Protein AF-A0A227JID8-F1 (afdb_monomer_lite)

Foldseek 3Di:
DQDDFDPPPPDDLLRLLLVLVLVVLVVQLVPDPDPPAGAKDKDWDFWVFTWAQDPVVRFIFTFDLLPVPPLDPVSLLCSQVCLQPDDTDTDDDPPVVQGNQEHIGAIDRPSVVVSVCSPDSNHDHGNDHGTDCLNVLSRLLNRLLPADQLNADLEAEAEAEDQDAGDWDFDDPVCVPPPVSCVLQVWDKDWDQDPPPRDIDITITSPQNLQCSCVVNNNLVSSQVSSQVHHHSPDDPPDPDPPRGRGYAYAYEHSQDQDDCNSNRCSRRNPVRYHYDSGSVRVSVSVCVRVDVPPPDPDD

pLDDT: mean 88.57, std 12.06, range [31.72, 98.38]

Structure (mmCIF, N/CA/C/O backbone):
data_AF-A0A227JID8-F1
#
_entry.id   AF-A0A227JID8-F1
#
loop_
_atom_site.group_PDB
_atom_site.id
_atom_site.type_symbol
_atom_site.label_atom_id
_atom_site.label_alt_id
_atom_site.label_comp_id
_atom_site.label_asym_id
_atom_site.label_entity_id
_atom_site.label_seq_id
_atom_site.pdbx_PDB_ins_code
_atom_site.Cartn_x
_atom_site.Cartn_y
_atom_site.Cartn_z
_atom_site.occupancy
_atom_site.B_iso_or_equiv
_atom_site.auth_seq_id
_atom_site.auth_comp_id
_atom_site.auth_asym_id
_atom_site.auth_atom_id
_atom_site.pdbx_PDB_model_num
ATOM 1 N N . MET A 1 1 ? 7.313 11.063 -0.632 1.00 89.94 1 MET A N 1
ATOM 2 C CA . MET A 1 1 ? 6.561 12.205 -0.038 1.00 89.94 1 MET A CA 1
ATOM 3 C C . MET A 1 1 ? 7.437 13.242 0.684 1.00 89.94 1 MET A C 1
ATOM 5 O O . MET A 1 1 ? 7.020 13.809 1.695 1.00 89.94 1 MET A O 1
ATOM 9 N N . SER A 1 2 ? 8.656 13.522 0.213 1.00 89.69 2 SER A N 1
ATOM 10 C CA . SER A 1 2 ? 9.558 14.511 0.839 1.00 89.69 2 SER A CA 1
ATOM 11 C C . SER A 1 2 ? 9.367 15.936 0.315 1.00 89.69 2 SER A C 1
ATOM 13 O O . SER A 1 2 ? 9.882 16.874 0.922 1.00 89.69 2 SER A O 1
ATOM 15 N N . ASN A 1 3 ? 8.637 16.112 -0.789 1.00 89.75 3 ASN A N 1
ATOM 16 C CA . ASN A 1 3 ? 8.537 17.400 -1.462 1.00 89.75 3 ASN A CA 1
ATOM 17 C C . ASN A 1 3 ? 7.595 18.359 -0.712 1.00 89.75 3 ASN A C 1
ATOM 19 O O . ASN A 1 3 ? 6.585 17.915 -0.150 1.00 89.75 3 ASN A O 1
ATOM 23 N N . PRO A 1 4 ? 7.889 19.674 -0.706 1.00 90.06 4 PRO A N 1
ATOM 24 C CA . PRO A 1 4 ? 6.929 20.697 -0.305 1.00 90.06 4 PRO A CA 1
ATOM 25 C C . PRO A 1 4 ? 5.646 20.602 -1.134 1.00 90.06 4 PRO A C 1
ATOM 27 O O . PRO A 1 4 ? 5.702 20.371 -2.342 1.00 90.06 4 PRO A O 1
ATOM 30 N N . TRP A 1 5 ? 4.490 20.813 -0.505 1.00 89.94 5 TRP A N 1
ATOM 31 C CA . TRP A 1 5 ? 3.216 20.820 -1.219 1.00 89.94 5 TRP A CA 1
ATOM 32 C C . TRP A 1 5 ? 2.761 22.258 -1.478 1.00 89.94 5 TRP A C 1
ATOM 34 O O . TRP A 1 5 ? 2.380 22.978 -0.555 1.00 89.94 5 TRP A O 1
ATOM 44 N N . TYR A 1 6 ? 2.816 22.690 -2.743 1.00 71.75 6 TYR A N 1
ATOM 45 C CA . TYR A 1 6 ? 2.434 24.039 -3.169 1.00 71.75 6 TYR A CA 1
ATOM 46 C C . TYR A 1 6 ? 0.952 24.315 -2.845 1.00 71.75 6 TYR A C 1
ATOM 48 O O . TYR A 1 6 ? 0.057 23.839 -3.537 1.00 71.75 6 TYR A O 1
ATOM 56 N N . GLY A 1 7 ? 0.699 25.032 -1.746 1.00 71.62 7 GLY A N 1
ATOM 57 C CA . GLY A 1 7 ? -0.639 25.280 -1.184 1.00 71.62 7 GLY A CA 1
ATOM 58 C C . GLY A 1 7 ? -0.730 25.040 0.328 1.00 71.62 7 GLY A C 1
ATOM 59 O O . GLY A 1 7 ? -1.586 25.616 0.996 1.00 71.62 7 GLY A O 1
ATOM 60 N N . GLU A 1 8 ? 0.203 24.272 0.889 1.00 82.19 8 GLU A N 1
ATOM 61 C CA . GLU A 1 8 ? 0.295 23.965 2.316 1.00 82.19 8 GLU A CA 1
ATOM 62 C C . GLU A 1 8 ? 1.514 24.694 2.898 1.00 82.19 8 GLU A C 1
ATOM 64 O O . GLU A 1 8 ? 2.664 24.309 2.677 1.00 82.19 8 GLU A O 1
ATOM 69 N N . ARG A 1 9 ? 1.271 25.816 3.593 1.00 80.56 9 ARG A N 1
ATOM 70 C CA . ARG A 1 9 ? 2.319 26.750 4.054 1.00 80.56 9 ARG A CA 1
ATOM 71 C C . ARG A 1 9 ? 3.445 26.019 4.805 1.00 80.56 9 ARG A C 1
ATOM 73 O O . ARG A 1 9 ? 3.247 25.592 5.939 1.00 80.56 9 ARG A O 1
ATOM 80 N N . ASN A 1 10 ? 4.627 25.948 4.184 1.00 85.94 10 ASN A N 1
ATOM 81 C CA . ASN A 1 10 ? 5.867 25.369 4.723 1.00 85.94 10 ASN A CA 1
ATOM 82 C C . ASN A 1 10 ? 5.769 23.899 5.172 1.00 85.94 10 ASN A C 1
ATOM 84 O O . ASN A 1 10 ? 6.510 23.486 6.064 1.00 85.94 10 ASN A O 1
ATOM 88 N N . LYS A 1 11 ? 4.879 23.103 4.564 1.00 93.25 11 LYS A N 1
ATOM 89 C CA . LYS A 1 11 ? 4.756 21.670 4.863 1.00 93.25 11 LYS A CA 1
ATOM 90 C C . LYS A 1 11 ? 5.129 20.796 3.671 1.00 93.25 11 LYS A C 1
ATOM 92 O O . LYS A 1 11 ? 4.820 21.101 2.519 1.00 93.25 11 LYS A O 1
ATOM 97 N N . THR A 1 12 ? 5.776 19.673 3.964 1.00 94.06 12 THR A N 1
ATOM 98 C CA . THR A 1 12 ? 5.970 18.580 3.006 1.00 94.06 12 THR A CA 1
ATOM 99 C C . THR A 1 12 ? 4.688 17.769 2.843 1.00 94.06 12 THR A C 1
ATOM 101 O O . THR A 1 12 ? 3.837 17.750 3.736 1.00 94.06 12 THR A O 1
ATOM 104 N N . GLN A 1 13 ? 4.568 17.039 1.733 1.00 93.94 13 GLN A N 1
ATOM 105 C CA . GLN A 1 13 ? 3.476 16.087 1.507 1.00 93.94 13 GLN A CA 1
ATOM 106 C C . GLN A 1 13 ? 3.309 15.116 2.687 1.00 93.94 13 GLN A C 1
ATOM 108 O O . GLN A 1 13 ? 2.195 14.926 3.166 1.00 93.94 13 GLN A O 1
ATOM 113 N N . MET A 1 14 ? 4.410 14.558 3.212 1.00 94.62 14 MET A N 1
ATOM 114 C CA . MET A 1 14 ? 4.365 13.656 4.369 1.00 94.62 14 MET A CA 1
ATOM 115 C C . MET A 1 14 ? 3.789 14.342 5.614 1.00 94.62 14 MET A C 1
ATOM 117 O O . MET A 1 14 ? 2.973 13.746 6.307 1.00 94.62 14 MET A O 1
ATOM 121 N N . GLN A 1 15 ? 4.185 15.583 5.914 1.00 95.38 15 GLN A N 1
ATOM 122 C CA . GLN A 1 15 ? 3.639 16.312 7.068 1.00 95.38 15 GLN A CA 1
ATOM 123 C C . GLN A 1 15 ? 2.128 16.522 6.931 1.00 95.38 15 GLN A C 1
ATOM 125 O O . GLN A 1 15 ? 1.384 16.265 7.871 1.00 95.38 15 GLN A O 1
ATOM 130 N N . VAL A 1 16 ? 1.666 16.909 5.742 1.00 94.81 16 VAL A N 1
ATOM 131 C CA . VAL A 1 16 ? 0.236 17.090 5.451 1.00 94.81 16 VAL A CA 1
ATOM 132 C C . VAL A 1 16 ? -0.535 15.772 5.590 1.00 94.81 16 VAL A C 1
ATOM 134 O O . VAL A 1 16 ? -1.615 15.745 6.185 1.00 94.81 16 VAL A O 1
ATOM 137 N N . VAL A 1 17 ? 0.023 14.667 5.087 1.00 95.19 17 VAL A N 1
ATOM 138 C CA . VAL A 1 17 ? -0.564 13.326 5.219 1.00 95.19 17 VAL A CA 1
ATOM 139 C C . VAL A 1 17 ? -0.640 12.902 6.688 1.00 95.19 17 VAL A C 1
ATOM 141 O O . VAL A 1 17 ? -1.699 12.465 7.132 1.00 95.19 17 VAL A O 1
ATOM 144 N N . LYS A 1 18 ? 0.428 13.088 7.472 1.00 97.06 18 LYS A N 1
ATOM 145 C CA . LYS A 1 18 ? 0.436 12.784 8.913 1.00 97.06 18 LYS A CA 1
ATOM 146 C C . LYS A 1 18 ? -0.595 13.593 9.694 1.00 97.06 18 LYS A C 1
ATOM 148 O O . LYS A 1 18 ? -1.329 13.020 10.499 1.00 97.06 18 LYS A O 1
ATOM 153 N N . ASP A 1 19 ? -0.685 14.895 9.435 1.00 95.88 19 ASP A N 1
ATOM 154 C CA . ASP A 1 19 ? -1.679 15.770 10.064 1.00 95.88 19 ASP A CA 1
ATOM 155 C C . ASP A 1 19 ? -3.103 15.300 9.739 1.00 95.88 19 ASP A C 1
ATOM 157 O O . ASP A 1 19 ? -3.977 15.242 10.607 1.00 95.88 19 ASP A O 1
ATOM 161 N N . THR A 1 20 ? -3.320 14.905 8.484 1.00 95.06 20 THR A N 1
ATOM 162 C CA . THR A 1 20 ? -4.606 14.403 8.001 1.00 95.06 20 THR A CA 1
ATOM 163 C C . THR A 1 20 ? -4.982 13.077 8.653 1.00 95.06 20 THR A C 1
ATOM 165 O O . THR A 1 20 ? -6.077 12.958 9.198 1.00 95.06 20 THR A O 1
ATOM 168 N N . ILE A 1 21 ? -4.078 12.094 8.654 1.00 96.38 21 ILE A N 1
ATOM 169 C CA . ILE A 1 21 ? -4.306 10.797 9.302 1.00 96.38 21 ILE A CA 1
ATOM 170 C C . ILE A 1 21 ? -4.529 10.997 10.805 1.00 96.38 21 ILE A C 1
ATOM 172 O O . ILE A 1 21 ? -5.454 10.414 11.359 1.00 96.38 21 ILE A O 1
ATOM 176 N N . THR A 1 22 ? -3.757 11.871 11.460 1.00 97.38 22 THR A N 1
ATOM 177 C CA . THR A 1 22 ? -3.960 12.222 12.877 1.00 97.38 22 THR A CA 1
ATOM 178 C C . THR A 1 22 ? -5.385 12.711 13.124 1.00 97.38 22 THR A C 1
ATOM 180 O O . THR A 1 22 ? -6.026 12.290 14.086 1.00 97.38 22 THR A O 1
ATOM 183 N N . ARG A 1 23 ? -5.904 13.586 12.255 1.00 95.06 23 ARG A N 1
ATOM 184 C CA . ARG A 1 23 ? -7.282 14.072 12.351 1.00 95.06 23 ARG A CA 1
ATOM 185 C C . ARG A 1 23 ? -8.303 12.949 12.158 1.00 95.06 23 ARG A C 1
ATOM 187 O O . ARG A 1 23 ? -9.214 12.837 12.971 1.00 95.06 23 ARG A O 1
ATOM 194 N N . VAL A 1 24 ? -8.135 12.110 11.135 1.00 93.12 24 VAL A N 1
ATOM 195 C CA . VAL A 1 24 ? -9.028 10.967 10.872 1.00 93.12 24 VAL A CA 1
ATOM 196 C C . VAL A 1 24 ? -9.055 10.011 12.063 1.00 93.12 24 VAL A C 1
ATOM 198 O O . VAL A 1 24 ? -10.125 9.613 12.504 1.00 93.12 24 VAL A O 1
ATOM 201 N N . VAL A 1 25 ? -7.898 9.683 12.641 1.00 93.56 25 VAL A N 1
ATOM 202 C CA . VAL A 1 25 ? -7.806 8.778 13.796 1.00 93.56 25 VAL A CA 1
ATOM 203 C C 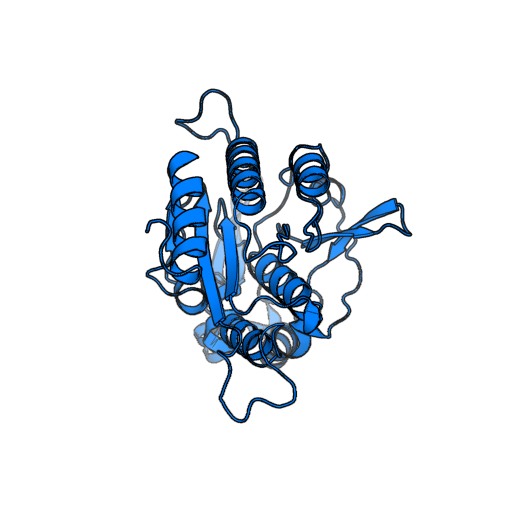. VAL A 1 25 ? -8.497 9.358 15.033 1.00 93.56 25 VAL A C 1
ATOM 205 O O . VAL A 1 25 ? -9.211 8.634 15.722 1.00 93.56 25 VAL A O 1
ATOM 208 N N . LYS A 1 26 ? -8.369 10.667 15.284 1.00 91.81 26 LYS A N 1
ATOM 209 C CA . LYS A 1 26 ? -9.123 11.350 16.353 1.00 91.81 26 LYS A CA 1
ATOM 210 C C . LYS A 1 26 ? -10.635 11.312 16.125 1.00 91.81 26 LYS A C 1
ATOM 212 O O . LYS A 1 26 ? -11.402 11.252 17.078 1.00 91.81 26 LYS A O 1
ATOM 217 N N . GLU A 1 27 ? -11.087 11.349 14.876 1.00 87.94 27 GLU A N 1
ATOM 218 C CA . GLU A 1 27 ? -12.510 11.213 14.549 1.00 87.94 27 GLU A CA 1
ATOM 219 C C . GLU A 1 27 ? -12.993 9.765 14.710 1.00 87.94 27 GLU A C 1
ATOM 221 O O . GLU A 1 27 ? -14.060 9.545 15.281 1.00 87.94 27 GLU A O 1
ATOM 226 N N . LEU A 1 28 ? -12.177 8.777 14.324 1.00 85.44 28 LEU A N 1
ATOM 227 C CA . LEU A 1 28 ? -12.444 7.354 14.568 1.00 85.44 28 LEU A CA 1
ATOM 228 C C . LEU A 1 28 ? -12.541 7.014 16.061 1.00 85.44 28 LEU A C 1
ATOM 230 O O . LEU A 1 28 ? -13.299 6.123 16.434 1.00 85.44 28 LEU A O 1
ATOM 234 N N . GLU A 1 29 ? -11.806 7.718 16.925 1.00 82.75 29 GLU A N 1
ATOM 235 C CA . GLU A 1 29 ? -11.923 7.568 18.380 1.00 82.75 29 GLU A CA 1
ATOM 236 C C . GLU A 1 29 ? -13.309 7.958 18.905 1.00 82.75 29 GLU A C 1
ATOM 238 O O . GLU A 1 29 ? -13.854 7.295 19.794 1.00 82.75 29 GLU A O 1
ATOM 243 N N . ASN A 1 30 ? -13.901 8.995 18.316 1.00 78.19 30 ASN A N 1
ATOM 244 C CA . ASN A 1 30 ? -15.242 9.455 18.661 1.00 78.19 30 ASN A CA 1
ATOM 245 C C . ASN A 1 30 ? -16.337 8.586 18.023 1.00 78.19 30 ASN A C 1
ATOM 247 O O . ASN A 1 30 ? -17.453 8.524 18.541 1.00 78.19 30 ASN A O 1
ATOM 251 N N . PHE A 1 31 ? -16.022 7.884 16.931 1.00 72.06 31 PHE A N 1
ATOM 252 C CA . PHE A 1 31 ? -16.938 6.984 16.238 1.00 72.06 31 PHE A CA 1
ATOM 253 C C . PHE A 1 31 ? -17.058 5.644 16.984 1.00 72.06 31 PHE A C 1
ATOM 255 O O . PHE A 1 31 ? -16.374 4.661 16.694 1.00 72.06 31 PHE A O 1
ATOM 262 N N . LYS A 1 32 ? -17.927 5.595 17.997 1.00 59.53 32 LYS A N 1
ATOM 263 C CA . LYS A 1 32 ? -18.195 4.369 18.758 1.00 59.53 32 LYS A CA 1
ATOM 264 C C . LYS A 1 32 ? -19.274 3.541 18.062 1.00 59.53 32 LYS A C 1
ATOM 266 O O . LYS A 1 32 ? -20.437 3.924 18.064 1.00 59.53 32 LYS A O 1
ATOM 271 N N . THR A 1 33 ? -18.928 2.349 17.568 1.00 57.34 33 THR A N 1
ATOM 272 C CA . THR A 1 33 ? -19.909 1.351 17.069 1.00 57.34 33 THR A CA 1
ATOM 273 C C . THR A 1 33 ? -20.604 0.587 18.216 1.00 57.34 33 THR A C 1
ATOM 275 O O . THR A 1 33 ? -20.871 -0.613 18.128 1.00 57.34 33 THR A O 1
ATOM 278 N N . GLY A 1 34 ? -20.853 1.280 19.333 1.00 54.66 34 GLY A N 1
ATOM 279 C CA . GLY A 1 34 ? -21.313 0.737 20.615 1.00 54.66 34 GLY A CA 1
ATOM 280 C C . GLY A 1 34 ? -20.318 0.964 21.771 1.00 54.66 34 GLY A C 1
ATOM 281 O O . GLY A 1 34 ? -19.167 1.327 21.518 1.00 54.66 34 GLY A O 1
ATOM 282 N N . PRO A 1 35 ? -20.741 0.748 23.035 1.00 51.53 35 PRO A N 1
ATOM 283 C CA . PRO A 1 35 ? -19.973 1.088 24.244 1.00 51.53 35 PRO A CA 1
ATOM 284 C C . PRO A 1 35 ? -18.545 0.519 24.284 1.00 51.53 35 PRO A C 1
ATOM 286 O O . PRO A 1 35 ? -17.638 1.211 24.738 1.00 51.53 35 PRO A O 1
ATOM 289 N N . ASP A 1 36 ? -18.340 -0.674 23.710 1.00 59.75 36 ASP A N 1
ATOM 290 C CA . ASP A 1 36 ? -17.082 -1.436 23.785 1.00 59.75 36 ASP A CA 1
ATOM 291 C C . ASP A 1 36 ? -16.489 -1.806 22.411 1.00 59.75 36 ASP A C 1
ATOM 293 O O . ASP A 1 36 ? -15.586 -2.636 22.311 1.00 59.75 36 ASP A O 1
ATOM 297 N N . LYS A 1 37 ? -16.992 -1.223 21.313 1.00 67.88 37 LYS A N 1
ATOM 298 C CA . LYS A 1 37 ? -16.591 -1.602 19.945 1.00 67.88 37 LYS A CA 1
ATOM 299 C C . LYS A 1 37 ? -15.865 -0.456 19.244 1.00 67.88 37 LYS A C 1
ATOM 301 O O . LYS A 1 37 ? -16.482 0.382 18.582 1.00 67.88 37 LYS A O 1
ATOM 306 N N . LYS A 1 38 ? -14.537 -0.449 19.379 1.00 76.50 38 LYS A N 1
ATOM 307 C CA . LYS A 1 38 ? -13.643 0.498 18.700 1.00 76.50 38 LYS A CA 1
ATOM 308 C C . LYS A 1 38 ? -13.322 0.045 17.276 1.00 76.50 38 LYS A C 1
ATOM 310 O O . LYS A 1 38 ? -13.177 -1.150 17.006 1.00 76.50 38 LYS A O 1
ATOM 315 N N . SER A 1 39 ? -13.188 1.015 16.379 1.00 86.69 39 SER A N 1
ATOM 316 C CA . SER A 1 39 ? -12.495 0.818 15.108 1.00 86.69 39 SER A CA 1
ATOM 317 C C . SER A 1 39 ? -11.006 0.572 15.354 1.00 86.69 39 SER A C 1
ATOM 319 O O . SER A 1 39 ? -10.479 0.824 16.436 1.00 86.69 39 SER A O 1
ATOM 321 N N . ARG A 1 40 ? -10.317 0.037 14.350 1.00 91.62 40 ARG A N 1
ATOM 322 C CA . ARG A 1 40 ? -8.867 -0.145 14.395 1.00 91.62 40 ARG A CA 1
ATOM 323 C C . ARG A 1 40 ? -8.243 0.468 13.163 1.00 91.62 40 ARG A C 1
ATOM 325 O O . ARG A 1 40 ? -8.863 0.496 12.103 1.00 91.62 40 ARG A O 1
ATOM 332 N N . VAL A 1 41 ? -7.019 0.943 13.319 1.00 95.50 41 VAL A N 1
ATOM 333 C CA . VAL A 1 41 ? -6.246 1.576 12.255 1.00 95.50 41 VAL A CA 1
ATOM 334 C C . VAL A 1 41 ? -4.852 0.967 12.207 1.00 95.50 41 VAL A C 1
ATOM 336 O O . VAL A 1 41 ? -4.269 0.643 13.241 1.00 95.50 41 VAL A O 1
ATOM 339 N N . ALA A 1 42 ? -4.342 0.781 10.995 1.00 97.62 42 ALA A N 1
ATOM 340 C CA . ALA A 1 42 ? -2.969 0.390 10.712 1.00 97.62 42 ALA A CA 1
ATOM 341 C C . ALA A 1 42 ? -2.378 1.384 9.708 1.00 97.62 42 ALA A C 1
ATOM 343 O O . ALA A 1 42 ? -3.110 2.001 8.932 1.00 97.62 42 ALA A O 1
ATOM 344 N N . LEU A 1 43 ? -1.055 1.518 9.703 1.00 98.06 43 LEU A N 1
ATOM 345 C CA . LEU A 1 43 ? -0.319 2.233 8.664 1.00 98.06 43 LEU A CA 1
ATOM 346 C C . LEU A 1 43 ? 0.772 1.312 8.144 1.00 98.06 43 LEU A C 1
ATOM 348 O O . LEU A 1 43 ? 1.672 0.951 8.896 1.00 98.06 43 LEU A O 1
ATOM 352 N N . LEU A 1 44 ? 0.697 0.953 6.868 1.00 97.44 44 LEU A N 1
ATOM 353 C CA . LEU A 1 44 ? 1.666 0.075 6.229 1.00 97.44 44 LEU A CA 1
ATOM 354 C C . LEU A 1 44 ? 2.478 0.905 5.245 1.00 97.44 44 LEU A C 1
ATOM 356 O O . LEU A 1 44 ? 1.912 1.555 4.364 1.00 97.44 44 LEU A O 1
ATOM 360 N N . THR A 1 45 ? 3.792 0.933 5.421 1.00 94.81 45 THR A N 1
ATOM 361 C CA . THR A 1 45 ? 4.666 1.806 4.643 1.00 94.81 45 THR A CA 1
ATOM 362 C C . THR A 1 45 ? 5.293 1.051 3.483 1.00 94.81 45 THR A C 1
ATOM 364 O O . THR A 1 45 ? 5.603 -0.139 3.568 1.00 94.81 45 THR A O 1
ATOM 367 N N . TYR A 1 46 ? 5.493 1.748 2.371 1.00 94.94 46 TYR A N 1
ATOM 368 C CA . TYR A 1 46 ? 6.148 1.188 1.200 1.00 94.94 46 TYR A CA 1
ATOM 369 C C . TYR A 1 46 ? 7.019 2.241 0.512 1.00 94.94 46 TYR A C 1
ATOM 371 O O . TYR A 1 46 ? 6.759 3.443 0.571 1.00 94.94 46 TYR A O 1
ATOM 379 N N . ASN A 1 47 ? 8.094 1.758 -0.093 1.00 93.12 47 ASN A N 1
ATOM 380 C CA . ASN A 1 47 ? 8.963 2.447 -1.041 1.00 93.12 47 ASN A CA 1
ATOM 381 C C . ASN A 1 47 ? 9.486 1.364 -2.002 1.00 93.12 47 ASN A C 1
ATOM 383 O O . ASN A 1 47 ? 8.675 0.576 -2.467 1.00 93.12 47 ASN A O 1
ATOM 387 N N . ALA A 1 48 ? 10.794 1.246 -2.228 1.00 92.50 48 ALA A N 1
ATOM 388 C CA . ALA A 1 48 ? 11.407 0.061 -2.834 1.00 92.50 48 ALA A CA 1
ATOM 389 C C . ALA A 1 48 ? 11.360 -1.192 -1.929 1.00 92.50 48 ALA A C 1
ATOM 391 O O . ALA A 1 48 ? 11.751 -2.276 -2.343 1.00 92.50 48 ALA A O 1
ATOM 392 N N . TYR A 1 49 ? 10.940 -1.033 -0.673 1.00 94.19 49 TYR A N 1
ATOM 393 C CA . TYR A 1 49 ? 10.763 -2.088 0.317 1.00 94.19 49 TYR A CA 1
ATOM 394 C C . TYR A 1 49 ? 9.554 -1.772 1.200 1.00 94.19 49 TYR A C 1
ATOM 396 O O . TYR A 1 49 ? 9.174 -0.612 1.382 1.00 94.19 49 TYR A O 1
ATOM 404 N N . ASN A 1 50 ? 8.993 -2.799 1.830 1.00 94.38 50 ASN A N 1
ATOM 405 C CA . ASN A 1 50 ? 8.141 -2.625 2.998 1.00 94.38 50 ASN A CA 1
ATOM 406 C C . ASN A 1 50 ? 9.015 -2.688 4.260 1.00 94.38 50 ASN A C 1
ATOM 408 O O . ASN A 1 50 ? 9.830 -3.600 4.427 1.00 94.38 50 ASN A O 1
ATOM 412 N N . ALA A 1 51 ? 8.876 -1.692 5.132 1.00 94.12 51 ALA A N 1
ATOM 413 C CA . ALA A 1 51 ? 9.766 -1.482 6.266 1.00 94.12 51 ALA A CA 1
ATOM 414 C C . ALA A 1 51 ? 9.042 -1.790 7.584 1.00 94.12 51 ALA A C 1
ATOM 416 O O . ALA A 1 51 ? 8.069 -1.130 7.941 1.00 94.12 51 ALA A O 1
ATOM 417 N N . LYS A 1 52 ? 9.523 -2.783 8.342 1.00 94.25 52 LYS A N 1
ATOM 418 C CA . LYS A 1 52 ? 8.884 -3.214 9.599 1.00 94.25 52 LYS A CA 1
ATOM 419 C C . LYS A 1 52 ? 9.822 -3.103 10.777 1.00 94.25 52 LYS A C 1
ATOM 421 O O . LYS A 1 52 ? 10.960 -3.566 10.712 1.00 94.25 52 LYS A O 1
ATOM 426 N N . PHE A 1 53 ? 9.328 -2.561 11.882 1.00 95.00 53 PHE A N 1
ATOM 427 C CA . PHE A 1 53 ? 10.073 -2.571 13.132 1.00 95.00 53 PHE A CA 1
ATOM 428 C C . PHE A 1 53 ? 10.073 -3.968 13.752 1.00 95.00 53 PHE A C 1
ATOM 430 O O . PHE A 1 53 ? 9.023 -4.515 14.086 1.00 95.00 53 PHE A O 1
ATOM 437 N N . ASP A 1 54 ? 11.262 -4.532 13.929 1.00 94.12 54 ASP A N 1
ATOM 438 C CA . ASP A 1 54 ? 11.460 -5.795 14.621 1.00 94.12 54 ASP A CA 1
ATOM 439 C C . ASP A 1 54 ? 11.864 -5.514 16.072 1.00 94.12 54 ASP A C 1
ATOM 441 O O . ASP A 1 54 ? 12.946 -4.988 16.343 1.00 94.12 54 ASP A O 1
ATOM 445 N N . LYS A 1 55 ? 10.975 -5.859 17.012 1.00 92.19 55 LYS A N 1
ATOM 446 C CA . LYS A 1 55 ? 11.199 -5.627 18.446 1.00 92.19 55 LYS A CA 1
ATOM 447 C C . LYS A 1 55 ? 12.379 -6.432 18.992 1.00 92.19 55 LYS A C 1
ATOM 449 O O . LYS A 1 55 ? 13.089 -5.921 19.849 1.00 92.19 55 LYS A O 1
ATOM 454 N N . GLY A 1 56 ? 12.590 -7.658 18.508 1.00 94.00 56 GLY A N 1
ATOM 455 C CA . GLY A 1 56 ? 13.670 -8.527 18.980 1.00 94.00 56 GLY A CA 1
ATOM 456 C C . GLY A 1 56 ? 15.046 -8.038 18.532 1.00 94.00 56 GLY A C 1
ATOM 457 O O . GLY A 1 56 ? 16.002 -8.089 19.297 1.00 94.00 56 GLY A O 1
ATOM 458 N N . ALA A 1 57 ? 15.138 -7.507 17.313 1.00 92.88 57 ALA A N 1
ATOM 459 C CA . ALA A 1 57 ? 16.359 -6.925 16.767 1.00 92.88 57 ALA A CA 1
ATOM 460 C C . ALA A 1 57 ? 16.550 -5.440 17.128 1.00 92.88 57 ALA A C 1
ATOM 462 O O . ALA A 1 57 ? 17.609 -4.883 16.842 1.00 92.88 57 ALA A O 1
ATOM 463 N N . GLY A 1 58 ? 15.533 -4.778 17.692 1.00 94.69 58 GLY A N 1
ATOM 464 C CA . GLY A 1 58 ? 15.573 -3.357 18.051 1.00 94.69 58 GLY A CA 1
ATOM 465 C C . GLY A 1 58 ? 15.751 -2.412 16.858 1.00 94.69 58 GLY A C 1
ATOM 466 O O . GLY A 1 58 ? 16.268 -1.308 17.022 1.00 94.69 58 GLY A O 1
ATOM 467 N N . ARG A 1 59 ? 15.370 -2.835 15.644 1.00 94.38 59 ARG A N 1
ATOM 468 C CA . ARG A 1 59 ? 15.604 -2.074 14.406 1.00 94.38 59 ARG A CA 1
ATOM 469 C C . ARG A 1 59 ? 14.551 -2.344 13.341 1.00 94.38 59 ARG A C 1
ATOM 471 O O . ARG A 1 59 ? 13.863 -3.362 13.357 1.00 94.38 59 ARG A O 1
ATOM 478 N N . VAL A 1 60 ? 14.484 -1.444 12.366 1.00 95.56 60 VAL A N 1
ATOM 479 C CA . VAL A 1 60 ? 13.687 -1.639 11.153 1.00 95.56 60 VAL A CA 1
ATOM 480 C C . VAL A 1 60 ? 14.371 -2.659 10.235 1.00 95.56 60 VAL A C 1
ATOM 482 O O . VAL A 1 60 ? 15.582 -2.591 9.999 1.00 95.56 60 VAL A O 1
ATOM 485 N N . LYS A 1 61 ? 13.582 -3.609 9.735 1.00 95.75 61 LYS A N 1
ATOM 486 C CA . LYS A 1 61 ? 13.930 -4.603 8.715 1.00 95.75 61 LYS A CA 1
ATOM 487 C C . LYS A 1 61 ? 13.198 -4.278 7.416 1.00 95.75 61 LYS A C 1
ATOM 489 O O . LYS A 1 61 ? 12.070 -3.787 7.451 1.00 95.75 61 LYS A O 1
ATOM 494 N N . LEU A 1 62 ? 13.844 -4.558 6.291 1.00 95.31 62 LEU A N 1
ATOM 495 C CA . LEU A 1 62 ? 13.315 -4.302 4.954 1.00 95.31 62 LEU A CA 1
ATOM 496 C C . LEU A 1 62 ? 12.890 -5.621 4.315 1.00 95.31 62 LEU A C 1
ATOM 498 O O . LEU A 1 62 ? 13.597 -6.620 4.440 1.00 95.31 62 LEU A O 1
ATOM 502 N N . TYR A 1 63 ? 11.749 -5.620 3.636 1.00 94.38 63 TYR A N 1
ATOM 503 C CA . TYR A 1 63 ? 11.205 -6.794 2.963 1.00 94.38 63 TYR A CA 1
ATOM 504 C C . TYR A 1 63 ? 10.776 -6.439 1.546 1.00 94.38 63 TYR A C 1
ATOM 506 O O . TYR A 1 63 ? 10.192 -5.380 1.316 1.00 94.38 63 TYR A O 1
ATOM 514 N N . ASP A 1 64 ? 11.030 -7.362 0.627 1.00 93.19 64 ASP A N 1
ATOM 515 C CA . ASP A 1 64 ? 10.533 -7.327 -0.743 1.00 93.19 64 ASP A CA 1
ATOM 516 C C . ASP A 1 64 ? 9.732 -8.608 -0.995 1.00 93.19 64 ASP A C 1
ATOM 518 O O . ASP A 1 64 ? 10.286 -9.705 -1.056 1.00 93.19 64 ASP A O 1
ATOM 522 N N . TYR A 1 65 ? 8.410 -8.483 -1.114 1.00 91.38 65 TYR A N 1
ATOM 523 C CA . TYR A 1 65 ? 7.530 -9.635 -1.325 1.00 91.38 65 TYR A CA 1
ATOM 524 C C . TYR A 1 65 ? 7.712 -10.293 -2.702 1.00 91.38 65 TYR A C 1
ATOM 526 O O . TYR A 1 65 ? 7.289 -11.437 -2.889 1.00 91.38 65 TYR A O 1
ATOM 534 N N . ALA A 1 66 ? 8.397 -9.612 -3.622 1.00 89.50 66 ALA A N 1
ATOM 535 C CA . ALA A 1 66 ? 8.781 -10.095 -4.936 1.00 89.50 66 ALA A CA 1
ATOM 536 C C . ALA A 1 66 ? 10.274 -10.482 -5.013 1.00 89.50 66 ALA A C 1
ATOM 538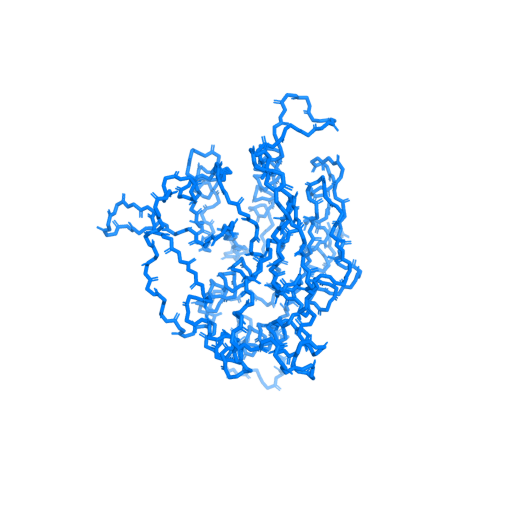 O O . ALA A 1 66 ? 10.781 -10.692 -6.107 1.00 89.50 66 ALA A O 1
ATOM 539 N N . SER A 1 67 ? 10.981 -10.672 -3.889 1.00 87.69 67 SER A N 1
ATOM 540 C CA . SER A 1 67 ? 12.436 -10.935 -3.900 1.00 87.69 67 SER A CA 1
ATOM 541 C C . SER A 1 67 ? 12.862 -12.200 -4.661 1.00 87.69 67 SER A C 1
ATOM 543 O O . SER A 1 67 ? 14.009 -12.329 -5.072 1.00 87.69 67 SER A O 1
ATOM 545 N N . GLU A 1 68 ? 11.956 -13.169 -4.804 1.00 85.94 68 GLU A N 1
ATOM 546 C CA . GLU A 1 68 ? 12.172 -14.420 -5.550 1.00 85.94 68 GLU A CA 1
ATOM 547 C C . GLU A 1 68 ? 11.573 -14.365 -6.964 1.00 85.94 68 GLU A C 1
ATOM 549 O O . GLU A 1 68 ? 11.401 -15.397 -7.613 1.00 85.94 68 GLU A O 1
ATOM 554 N N . PHE A 1 69 ? 11.179 -13.178 -7.425 1.00 88.94 69 PHE A N 1
ATOM 555 C CA . PHE A 1 69 ? 10.593 -12.992 -8.740 1.00 88.94 69 PHE A CA 1
ATOM 556 C C . PHE A 1 69 ? 11.606 -13.384 -9.817 1.00 88.94 69 PHE A C 1
ATOM 558 O O . PHE A 1 69 ? 12.621 -12.724 -10.016 1.00 88.94 69 PHE A O 1
ATOM 565 N N . SER A 1 70 ? 11.319 -14.482 -10.515 1.00 87.94 70 SER A N 1
ATOM 566 C CA . SER A 1 70 ? 12.188 -15.051 -11.546 1.00 87.94 70 SER A CA 1
ATOM 567 C C . SER A 1 70 ? 11.759 -14.667 -12.960 1.00 87.94 70 SER A C 1
ATOM 569 O O . SER A 1 70 ? 12.236 -15.263 -13.925 1.00 87.94 70 SER A O 1
ATOM 571 N N . HIS A 1 71 ? 10.875 -13.671 -13.097 1.00 88.12 71 HIS A N 1
ATOM 572 C CA . HIS A 1 71 ? 10.366 -13.185 -14.382 1.00 88.12 71 HIS A CA 1
ATOM 573 C C . HIS A 1 71 ? 9.631 -14.260 -15.195 1.00 88.12 71 HIS A C 1
ATOM 575 O O . HIS A 1 71 ? 9.702 -14.284 -16.421 1.00 88.12 71 HIS A O 1
ATOM 581 N N . THR A 1 72 ? 8.938 -15.157 -14.496 1.00 87.38 72 THR A N 1
ATOM 582 C CA . THR A 1 72 ? 8.086 -16.202 -15.074 1.00 87.38 72 THR A CA 1
ATOM 583 C C . THR A 1 72 ? 6.640 -16.020 -14.628 1.00 87.38 72 THR A C 1
ATOM 585 O O . THR A 1 72 ? 6.384 -15.464 -13.558 1.00 87.38 72 THR A O 1
ATOM 588 N N . GLU A 1 73 ? 5.698 -16.563 -15.395 1.00 88.31 73 GLU A N 1
ATOM 589 C CA . GLU A 1 73 ? 4.277 -16.599 -15.024 1.00 88.31 73 GLU A CA 1
ATOM 590 C C . GLU A 1 73 ? 4.071 -17.253 -13.647 1.00 88.31 73 GLU A C 1
ATOM 592 O O . GLU A 1 73 ? 3.495 -16.644 -12.749 1.00 88.31 73 GLU A O 1
ATOM 597 N N . ALA A 1 74 ? 4.709 -18.405 -13.414 1.00 90.50 74 ALA A N 1
ATOM 598 C CA . ALA A 1 74 ? 4.690 -19.092 -12.122 1.00 90.50 74 ALA A CA 1
ATOM 599 C C . ALA A 1 74 ? 5.230 -18.232 -10.962 1.00 90.50 74 ALA A C 1
ATOM 601 O O . ALA A 1 74 ? 4.808 -18.385 -9.815 1.00 90.50 74 ALA A O 1
ATOM 602 N N . SER A 1 75 ? 6.177 -17.322 -11.219 1.00 90.94 75 SER A N 1
ATOM 603 C CA . SER A 1 75 ? 6.679 -16.421 -10.176 1.00 90.94 75 SER A CA 1
ATOM 604 C C . SER A 1 75 ? 5.703 -15.293 -9.838 1.00 90.94 75 SER A C 1
ATOM 606 O O . SER A 1 75 ? 5.610 -14.939 -8.665 1.00 90.94 75 SER A O 1
ATOM 608 N N . PHE A 1 76 ? 4.940 -14.784 -10.810 1.00 93.06 76 PHE A N 1
ATOM 609 C CA . PHE A 1 76 ? 3.843 -13.851 -10.545 1.00 93.06 76 PHE A CA 1
ATOM 610 C C . PHE A 1 76 ? 2.717 -14.523 -9.750 1.00 93.06 76 PHE A C 1
ATOM 612 O O . PHE A 1 76 ? 2.314 -13.999 -8.711 1.00 93.06 76 PHE A O 1
ATOM 619 N N . GLU A 1 77 ? 2.276 -15.708 -10.184 1.00 93.19 77 GLU A N 1
ATOM 620 C CA . GLU A 1 77 ? 1.280 -16.518 -9.466 1.00 93.19 77 GLU A CA 1
ATOM 621 C C . GLU A 1 77 ? 1.735 -16.781 -8.028 1.00 93.19 77 GLU A C 1
ATOM 623 O O . GLU A 1 77 ? 1.015 -16.502 -7.077 1.00 93.19 77 GLU A O 1
ATOM 628 N N . SER A 1 78 ? 2.991 -17.198 -7.845 1.00 93.06 78 SER A N 1
ATOM 629 C CA . SER A 1 78 ? 3.573 -17.451 -6.522 1.00 93.06 78 SER A CA 1
ATOM 630 C C . SER A 1 78 ? 3.600 -16.205 -5.623 1.00 93.06 78 SER A C 1
ATOM 632 O O . SER A 1 78 ? 3.467 -16.344 -4.406 1.00 93.06 78 SER A O 1
ATOM 634 N N . ILE A 1 79 ? 3.768 -14.993 -6.175 1.00 94.50 79 ILE A N 1
ATOM 635 C CA . ILE A 1 79 ? 3.675 -13.746 -5.394 1.00 94.50 79 ILE A CA 1
ATOM 636 C C . ILE A 1 79 ? 2.247 -13.548 -4.881 1.00 94.50 79 ILE A C 1
ATOM 638 O O . ILE A 1 79 ? 2.078 -13.240 -3.700 1.00 94.50 79 ILE A O 1
ATOM 642 N N . VAL A 1 80 ? 1.239 -13.742 -5.737 1.00 95.38 80 VAL A N 1
ATOM 643 C CA . VAL A 1 80 ? -0.173 -13.535 -5.383 1.00 95.38 80 VAL A CA 1
ATOM 644 C C . VAL A 1 80 ? -0.687 -14.641 -4.461 1.00 95.38 80 VAL A C 1
ATOM 646 O O . VAL A 1 80 ? -1.148 -14.347 -3.358 1.00 95.38 80 VAL A O 1
ATOM 649 N N . ASP A 1 81 ? -0.542 -15.906 -4.849 1.00 92.06 81 ASP A N 1
ATOM 650 C CA . ASP A 1 81 ? -1.074 -17.0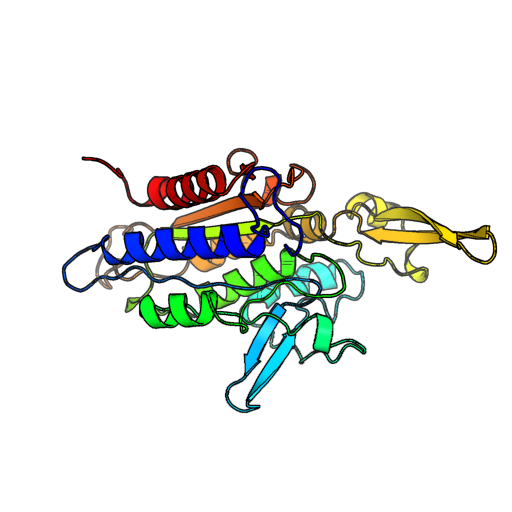64 -4.118 1.00 92.06 81 ASP A CA 1
ATOM 651 C C . ASP A 1 81 ? -0.508 -17.165 -2.706 1.00 92.06 81 ASP A C 1
ATOM 653 O O . ASP A 1 81 ? -1.200 -17.534 -1.757 1.00 92.06 81 ASP A O 1
ATOM 657 N N . LYS A 1 82 ? 0.771 -16.813 -2.551 1.00 90.81 82 LYS A N 1
ATOM 658 C CA . LYS A 1 82 ? 1.466 -16.914 -1.270 1.00 90.81 82 LYS A CA 1
ATOM 659 C C . LYS A 1 82 ? 1.525 -15.585 -0.530 1.00 90.81 82 LYS A C 1
ATOM 661 O O . LYS A 1 82 ? 2.199 -15.523 0.494 1.00 90.81 82 LYS A O 1
ATOM 666 N N . MET A 1 83 ? 0.851 -14.518 -0.972 1.00 93.56 83 MET A N 1
ATOM 667 C CA . MET A 1 83 ? 1.018 -13.195 -0.350 1.00 93.56 83 MET A CA 1
ATOM 668 C C . MET A 1 83 ? 0.760 -13.206 1.169 1.00 93.56 83 MET A C 1
ATOM 670 O O . MET A 1 83 ? 1.486 -12.556 1.932 1.00 93.56 83 MET A O 1
ATOM 674 N N . PHE A 1 84 ? -0.203 -14.017 1.619 1.00 93.12 84 PHE A N 1
ATOM 675 C CA . PHE A 1 84 ? -0.569 -14.174 3.029 1.00 93.12 84 PHE A CA 1
ATOM 676 C C . PHE A 1 84 ? 0.416 -15.040 3.818 1.00 93.12 84 PHE A C 1
ATOM 678 O O . PHE A 1 84 ? 0.858 -14.633 4.893 1.00 93.12 84 PHE A O 1
ATOM 685 N N . ASP A 1 85 ? 0.815 -16.181 3.258 1.00 86.44 85 ASP A N 1
ATOM 686 C CA . ASP A 1 85 ? 1.557 -17.222 3.980 1.00 86.44 85 ASP A CA 1
ATOM 687 C C . ASP A 1 85 ? 3.078 -17.147 3.777 1.00 86.44 85 ASP A C 1
ATOM 689 O O . ASP A 1 85 ? 3.851 -17.710 4.554 1.00 86.44 85 ASP A O 1
ATOM 693 N N . LYS A 1 86 ? 3.547 -16.427 2.750 1.00 78.94 86 LYS A N 1
ATOM 694 C CA . LYS A 1 86 ? 4.971 -16.325 2.428 1.00 78.94 86 LYS A CA 1
ATOM 695 C C . LYS A 1 86 ? 5.708 -15.583 3.536 1.00 78.94 86 LYS A C 1
ATOM 697 O O . LYS A 1 86 ? 5.563 -14.365 3.702 1.00 78.94 86 LYS A O 1
ATOM 702 N N . SER A 1 87 ? 6.536 -16.315 4.271 1.00 80.25 87 SER A N 1
ATOM 703 C CA . SER A 1 87 ? 7.626 -15.720 5.034 1.00 80.25 87 SER A CA 1
ATOM 704 C C . SER A 1 87 ? 8.683 -15.246 4.043 1.00 80.25 87 SER A C 1
ATOM 706 O O . SER A 1 87 ? 9.115 -16.009 3.183 1.00 80.25 87 SER A O 1
ATOM 708 N N . VAL A 1 88 ? 9.055 -13.972 4.123 1.00 84.31 88 VAL A N 1
ATOM 709 C CA . VAL A 1 88 ? 10.036 -13.363 3.224 1.00 84.31 88 VAL A CA 1
ATOM 710 C C . VAL A 1 88 ? 11.275 -13.017 4.024 1.00 84.31 88 VAL A C 1
ATOM 712 O O . VAL A 1 88 ? 11.184 -12.487 5.133 1.00 84.31 88 VAL A O 1
ATOM 715 N N . VAL A 1 89 ? 12.435 -13.338 3.457 1.00 90.94 89 VAL A N 1
ATOM 716 C CA . VAL A 1 89 ? 13.729 -13.060 4.077 1.00 90.94 89 VAL A CA 1
ATOM 717 C C . VAL A 1 89 ? 13.978 -11.552 4.093 1.00 90.94 89 VAL A C 1
ATOM 719 O O . VAL A 1 89 ? 13.660 -10.838 3.140 1.00 90.94 89 VAL A O 1
ATOM 722 N N . GLU A 1 90 ? 14.556 -11.073 5.193 1.00 94.75 90 GLU A N 1
ATOM 723 C CA . GLU A 1 90 ? 15.002 -9.688 5.316 1.00 94.75 90 GLU A CA 1
ATOM 724 C C . GLU A 1 90 ? 15.983 -9.326 4.191 1.00 94.75 90 GLU A C 1
ATOM 726 O O . GLU A 1 90 ? 16.990 -10.003 3.981 1.00 94.75 90 GLU A O 1
ATOM 731 N N . GLN A 1 91 ? 15.724 -8.200 3.534 1.00 94.44 91 GLN A N 1
ATOM 732 C CA . GLN A 1 91 ? 16.597 -7.610 2.531 1.00 94.44 91 GLN A CA 1
ATOM 733 C C . GLN A 1 91 ? 17.635 -6.691 3.181 1.00 94.44 91 GLN A C 1
ATOM 735 O O . GLN A 1 91 ? 17.336 -5.924 4.100 1.00 94.44 91 GLN A O 1
ATOM 740 N N . LYS A 1 92 ? 18.869 -6.743 2.669 1.00 94.06 92 LYS A N 1
ATOM 741 C CA . LYS A 1 92 ? 20.001 -5.922 3.131 1.00 94.06 92 LYS A CA 1
ATOM 742 C C . LYS A 1 92 ? 20.592 -5.110 1.971 1.00 94.06 92 LYS A C 1
ATOM 744 O O . LYS A 1 92 ? 21.725 -5.371 1.566 1.00 94.06 92 LYS A O 1
ATOM 749 N N . PRO A 1 93 ? 19.835 -4.157 1.398 1.00 91.00 93 PRO A N 1
ATOM 750 C CA . PRO A 1 93 ? 20.345 -3.325 0.315 1.00 91.00 93 PRO A CA 1
ATOM 751 C C . PRO A 1 93 ? 21.540 -2.487 0.778 1.00 91.00 93 PRO A C 1
ATOM 753 O O . PRO A 1 93 ? 21.615 -2.086 1.940 1.00 91.00 93 PRO A O 1
ATOM 756 N N . HIS A 1 94 ? 22.446 -2.173 -0.151 1.00 89.44 94 HIS A N 1
ATOM 757 C CA . HIS A 1 94 ? 23.665 -1.404 0.129 1.00 89.44 94 HIS A CA 1
ATOM 758 C C . HIS A 1 94 ? 23.372 -0.066 0.841 1.00 89.44 94 HIS A C 1
ATOM 760 O O . HIS A 1 94 ? 24.038 0.278 1.812 1.00 89.44 94 HIS A O 1
ATOM 766 N N . TYR A 1 95 ? 22.302 0.630 0.436 1.00 89.75 95 TYR A N 1
ATOM 767 C CA . TYR A 1 95 ? 21.828 1.878 1.049 1.00 89.75 95 TYR A CA 1
ATOM 768 C C . TYR A 1 95 ? 20.616 1.668 1.978 1.00 89.75 95 TYR A C 1
ATOM 770 O O . TYR A 1 95 ? 19.650 2.426 1.942 1.00 89.75 95 TYR A O 1
ATOM 778 N N . ALA A 1 96 ? 20.630 0.630 2.826 1.00 91.31 96 ALA A N 1
ATOM 779 C CA . ALA A 1 96 ? 19.513 0.313 3.732 1.00 91.31 96 ALA A CA 1
ATOM 780 C C . ALA A 1 96 ? 19.055 1.495 4.607 1.00 91.31 96 ALA A C 1
ATOM 782 O O . ALA A 1 96 ? 17.863 1.621 4.897 1.00 91.31 96 ALA A O 1
ATOM 783 N N . SER A 1 97 ? 19.978 2.387 4.984 1.00 91.31 97 SER A N 1
ATOM 784 C CA . SER A 1 97 ? 19.684 3.601 5.753 1.00 91.31 97 SER A CA 1
ATOM 785 C C . SER A 1 97 ? 18.739 4.577 5.054 1.00 91.31 97 SER A C 1
ATOM 787 O O . SER A 1 97 ? 18.147 5.419 5.731 1.00 91.31 97 SER A O 1
ATOM 789 N N . ASP A 1 98 ? 18.614 4.505 3.731 1.00 91.88 98 ASP A N 1
ATOM 790 C CA . ASP A 1 98 ? 17.772 5.412 2.949 1.00 91.88 98 ASP A CA 1
ATOM 791 C C . ASP A 1 98 ? 16.329 4.919 2.862 1.00 91.88 98 ASP A C 1
ATOM 793 O O . ASP A 1 98 ? 15.409 5.731 2.764 1.00 91.88 98 ASP A O 1
ATOM 797 N N . TYR A 1 99 ? 16.129 3.606 2.994 1.00 92.38 99 TYR A N 1
ATOM 798 C CA . TYR A 1 99 ? 14.829 2.937 2.919 1.00 92.38 99 TYR A CA 1
ATOM 799 C C . TYR A 1 99 ? 14.178 2.736 4.290 1.00 92.38 99 TYR A C 1
ATOM 801 O O . TYR A 1 99 ? 12.956 2.793 4.417 1.00 92.38 99 TYR A O 1
ATOM 809 N N . ASN A 1 100 ? 14.980 2.549 5.343 1.00 92.31 100 ASN A N 1
ATOM 810 C CA . ASN A 1 100 ? 14.509 2.224 6.694 1.00 92.31 100 ASN A CA 1
ATOM 811 C C . ASN A 1 100 ? 14.052 3.441 7.528 1.00 92.31 100 ASN A C 1
ATOM 813 O O . ASN A 1 100 ? 14.069 3.403 8.758 1.00 92.31 100 ASN A O 1
ATOM 817 N N . LYS A 1 101 ? 13.658 4.534 6.863 1.00 93.31 101 LYS A N 1
ATOM 818 C CA . LYS A 1 101 ? 13.212 5.789 7.495 1.00 93.31 101 LYS A CA 1
ATOM 819 C C . LYS A 1 101 ? 11.774 5.751 8.003 1.00 93.31 101 LYS A C 1
ATOM 821 O O . LYS A 1 101 ? 11.366 6.643 8.743 1.00 93.31 101 LYS A O 1
ATOM 826 N N . SER A 1 102 ? 11.010 4.743 7.606 1.00 93.06 102 SER A N 1
ATOM 827 C CA . SER A 1 102 ? 9.654 4.525 8.088 1.00 93.06 102 SER A CA 1
ATOM 828 C C . SER A 1 102 ? 9.505 3.116 8.644 1.00 93.06 102 SER A C 1
ATOM 830 O O . SER A 1 102 ? 10.304 2.236 8.323 1.00 93.06 102 SER A O 1
ATOM 832 N N . GLN A 1 103 ? 8.475 2.908 9.453 1.00 94.25 103 GLN A N 1
ATOM 833 C CA . GLN A 1 103 ? 8.053 1.591 9.894 1.00 94.25 103 GLN A CA 1
ATOM 834 C C . GLN A 1 103 ? 6.534 1.477 9.838 1.00 94.25 103 GLN A C 1
ATOM 836 O O . GLN A 1 103 ? 5.828 2.458 10.089 1.00 94.25 103 GLN A O 1
ATOM 841 N N . ASP A 1 104 ? 6.057 0.261 9.598 1.00 96.75 104 ASP A N 1
ATOM 842 C CA . ASP A 1 104 ? 4.658 -0.091 9.803 1.00 96.75 104 ASP A CA 1
ATOM 843 C C . ASP A 1 104 ? 4.209 0.232 11.241 1.00 96.75 104 ASP A C 1
ATOM 845 O O . ASP A 1 104 ? 4.939 0.019 12.220 1.00 96.75 104 ASP A O 1
ATOM 849 N N . ILE A 1 105 ? 2.969 0.699 11.365 1.00 97.75 105 ILE A N 1
ATOM 850 C CA . ILE A 1 105 ? 2.214 0.749 12.614 1.00 97.75 105 ILE A CA 1
ATOM 851 C C . ILE A 1 105 ? 1.152 -0.354 12.518 1.00 97.75 105 ILE A C 1
ATOM 853 O O . ILE A 1 105 ? 0.219 -0.210 11.721 1.00 97.75 105 ILE A O 1
ATOM 857 N N . PRO A 1 106 ? 1.298 -1.460 13.274 1.00 96.31 106 PRO A N 1
ATOM 858 C CA . PRO A 1 106 ? 0.343 -2.563 13.250 1.00 96.31 106 PRO A CA 1
ATOM 859 C C . PRO A 1 106 ? -1.075 -2.120 13.604 1.00 96.31 106 PRO A C 1
ATOM 861 O O . PRO A 1 106 ? -1.272 -1.097 14.265 1.00 96.31 106 PRO A O 1
ATOM 864 N N . LEU A 1 107 ? -2.051 -2.931 13.204 1.00 95.69 107 LEU A N 1
ATOM 865 C CA . LEU A 1 107 ? -3.459 -2.686 13.472 1.00 95.69 107 LEU A CA 1
ATOM 866 C C . LEU A 1 107 ? -3.707 -2.544 14.978 1.00 95.69 107 LEU A C 1
ATOM 868 O O . LEU A 1 107 ? -3.392 -3.437 15.766 1.00 95.69 107 LEU A O 1
ATOM 872 N N . THR A 1 108 ? -4.281 -1.413 15.377 1.00 94.31 108 THR A N 1
ATOM 873 C CA . THR A 1 108 ? -4.455 -1.059 16.787 1.00 94.31 108 THR A CA 1
ATOM 874 C C . THR A 1 108 ? -5.693 -0.192 17.008 1.00 94.31 108 THR A C 1
ATOM 876 O O . THR A 1 108 ? -6.118 0.546 16.120 1.00 94.31 108 THR A O 1
ATOM 879 N N . ASP A 1 109 ? -6.268 -0.274 18.206 1.00 91.75 109 ASP A N 1
ATOM 880 C CA . ASP A 1 109 ? -7.264 0.663 18.751 1.00 91.75 109 ASP A CA 1
ATOM 881 C C . ASP A 1 109 ? -6.650 1.630 19.786 1.00 91.75 109 ASP A C 1
ATOM 883 O O . ASP A 1 109 ? -7.346 2.457 20.384 1.00 91.75 109 ASP A O 1
ATOM 887 N N . LYS A 1 110 ? -5.328 1.555 19.996 1.00 94.81 110 LYS A N 1
ATOM 888 C CA . LYS A 1 110 ? -4.556 2.492 20.818 1.00 94.81 110 LYS A CA 1
ATOM 889 C C . LYS A 1 110 ? -4.218 3.735 20.003 1.00 94.81 110 LYS A C 1
ATOM 891 O O . LYS A 1 110 ? -3.079 3.941 19.586 1.00 94.81 110 LYS A O 1
ATOM 896 N N . TYR A 1 111 ? -5.231 4.559 19.767 1.00 94.88 111 TYR A N 1
ATOM 897 C CA . TYR A 1 111 ? -5.145 5.719 18.882 1.00 94.88 111 TYR A CA 1
ATOM 898 C C . TYR A 1 111 ? -4.037 6.707 19.258 1.00 94.88 111 TYR A C 1
ATOM 900 O O . TYR A 1 111 ? -3.326 7.175 18.372 1.00 94.88 111 TYR A O 1
ATOM 908 N N . GLN A 1 112 ? -3.824 6.974 20.551 1.00 96.12 112 GLN A N 1
ATOM 909 C CA . GLN A 1 112 ? -2.742 7.866 20.974 1.00 96.12 112 GLN A CA 1
ATOM 910 C C . GLN A 1 112 ? -1.357 7.281 20.657 1.00 96.12 112 GLN A C 1
ATOM 912 O O . GLN A 1 112 ? -0.533 7.975 20.073 1.00 96.12 112 GLN A O 1
ATOM 917 N N . GLU A 1 113 ? -1.123 5.990 20.931 1.00 97.31 113 GLU A N 1
ATOM 918 C CA . GLU A 1 113 ? 0.141 5.314 20.585 1.00 97.31 113 GLU A CA 1
ATOM 919 C C . GLU A 1 113 ? 0.381 5.330 19.065 1.00 97.31 113 GLU A C 1
ATOM 921 O O . GLU A 1 113 ? 1.494 5.592 18.606 1.00 97.31 113 GLU A O 1
ATOM 926 N N . PHE A 1 114 ? -0.675 5.113 18.273 1.00 97.94 114 PHE A N 1
ATOM 927 C CA . PHE A 1 114 ? -0.620 5.231 16.817 1.00 97.94 114 PHE A CA 1
ATOM 928 C C . PHE A 1 114 ? -0.209 6.646 16.378 1.00 97.94 114 PHE A C 1
ATOM 930 O O . PHE A 1 114 ? 0.716 6.796 15.579 1.00 97.94 114 PHE A O 1
ATOM 937 N N . ILE A 1 115 ? -0.867 7.682 16.911 1.00 98.38 115 ILE A N 1
ATOM 938 C CA . ILE A 1 115 ? -0.600 9.094 16.593 1.00 98.38 115 ILE A CA 1
ATOM 939 C C . ILE A 1 115 ? 0.825 9.489 17.000 1.00 98.38 115 ILE A C 1
ATOM 941 O O . ILE A 1 115 ? 1.503 10.191 16.246 1.00 98.38 115 ILE A O 1
ATOM 945 N N . ASP A 1 116 ? 1.303 9.018 18.151 1.00 98.25 116 ASP A N 1
ATOM 946 C CA . ASP A 1 116 ? 2.653 9.294 18.642 1.00 98.25 116 ASP A CA 1
ATOM 947 C C . ASP A 1 116 ? 3.711 8.690 17.709 1.00 98.25 116 ASP A C 1
ATOM 949 O O . ASP A 1 116 ? 4.672 9.364 17.328 1.00 98.25 116 ASP A O 1
ATOM 953 N N . ILE A 1 117 ? 3.525 7.438 17.271 1.00 97.81 117 ILE A N 1
ATOM 954 C CA . ILE A 1 117 ? 4.435 6.798 16.311 1.00 97.81 117 ILE A CA 1
ATOM 955 C C . ILE A 1 117 ? 4.370 7.510 14.956 1.00 97.81 117 ILE A C 1
ATOM 957 O O . ILE A 1 117 ? 5.424 7.852 14.413 1.00 97.81 117 ILE A O 1
ATOM 961 N N . LEU A 1 118 ? 3.165 7.781 14.444 1.00 98.19 118 LEU A N 1
ATOM 962 C CA . LEU A 1 118 ? 2.934 8.481 13.178 1.00 98.19 118 LEU A CA 1
ATOM 963 C C . LEU A 1 118 ? 3.670 9.823 13.136 1.00 98.19 118 LEU A C 1
ATOM 965 O O . LEU A 1 118 ? 4.360 10.120 12.162 1.00 98.19 118 LEU A O 1
ATOM 969 N N . ASN A 1 119 ? 3.563 10.629 14.193 1.00 97.75 119 ASN A N 1
ATOM 970 C CA . ASN A 1 119 ? 4.147 11.970 14.236 1.00 97.75 119 ASN A CA 1
ATOM 971 C C . ASN A 1 119 ? 5.625 11.991 14.651 1.00 97.75 119 ASN A C 1
ATOM 973 O O . ASN A 1 119 ? 6.291 13.012 14.487 1.00 97.75 119 ASN A O 1
ATOM 977 N N . SER A 1 120 ? 6.174 10.862 15.101 1.00 96.88 120 SER A N 1
ATOM 978 C CA . SER A 1 120 ? 7.599 10.731 15.408 1.00 96.88 120 SER A CA 1
ATOM 979 C C . SER A 1 120 ? 8.488 10.621 14.157 1.00 96.88 120 SER A C 1
ATOM 981 O O . SER A 1 120 ? 8.029 10.536 13.011 1.00 96.88 120 SER A O 1
ATOM 983 N N . ASN A 1 121 ? 9.800 10.547 14.390 1.00 94.81 121 ASN A N 1
ATOM 984 C CA . ASN A 1 121 ? 10.805 10.240 13.372 1.00 94.81 121 ASN A CA 1
ATOM 985 C C . ASN A 1 121 ? 10.773 8.777 12.880 1.00 94.81 121 ASN A C 1
ATOM 987 O O . ASN A 1 121 ? 11.555 8.430 11.999 1.00 94.81 121 ASN A O 1
ATOM 991 N N . LYS A 1 122 ? 9.884 7.931 13.423 1.00 95.62 122 LYS A N 1
ATOM 992 C CA . LYS A 1 122 ? 9.704 6.531 13.006 1.00 95.62 122 LYS A CA 1
ATOM 993 C C . LYS A 1 122 ? 8.919 6.389 11.705 1.00 95.62 122 LYS A C 1
ATOM 995 O O . LYS A 1 122 ? 8.904 5.310 11.128 1.00 95.62 122 LYS A O 1
ATOM 1000 N N . VAL A 1 123 ? 8.264 7.451 11.240 1.00 96.31 123 VAL A N 1
ATOM 1001 C CA . VAL A 1 123 ? 7.531 7.472 9.969 1.00 96.31 123 VAL A CA 1
ATOM 1002 C C . VAL A 1 123 ? 8.039 8.647 9.144 1.00 96.31 123 VAL A C 1
ATOM 1004 O O . VAL A 1 123 ? 7.476 9.731 9.177 1.00 96.31 123 VAL A O 1
ATOM 1007 N N . MET A 1 124 ? 9.150 8.490 8.437 1.00 94.69 124 MET A N 1
ATOM 1008 C CA . MET A 1 124 ? 9.709 9.534 7.572 1.00 94.69 124 MET A CA 1
ATOM 1009 C C . MET A 1 124 ? 9.753 9.054 6.119 1.00 94.69 124 MET A C 1
ATOM 1011 O O . MET A 1 124 ? 9.845 7.848 5.884 1.00 94.69 124 MET A O 1
ATOM 1015 N N . PRO A 1 125 ? 9.692 9.962 5.124 1.00 92.56 125 PRO A N 1
ATOM 1016 C CA . PRO A 1 125 ? 9.869 9.559 3.740 1.00 92.56 125 PRO A CA 1
ATOM 1017 C C . PRO A 1 125 ? 11.260 8.938 3.571 1.00 92.56 125 PRO A C 1
ATOM 1019 O O . PRO A 1 125 ? 12.229 9.367 4.210 1.00 92.56 125 PRO A O 1
ATOM 1022 N N . ALA A 1 126 ? 11.347 7.927 2.709 1.00 90.69 126 ALA A N 1
ATOM 1023 C CA . ALA A 1 126 ? 12.629 7.385 2.284 1.00 90.69 126 ALA A CA 1
ATOM 1024 C C . ALA A 1 126 ? 13.485 8.489 1.644 1.00 90.69 126 ALA A C 1
ATOM 1026 O O . ALA A 1 126 ? 12.959 9.441 1.064 1.00 90.69 126 ALA A O 1
ATOM 1027 N N . ARG A 1 127 ? 14.807 8.369 1.780 1.00 88.44 127 ARG A N 1
ATOM 1028 C CA . ARG A 1 127 ? 15.775 9.287 1.155 1.00 88.44 127 ARG A CA 1
ATOM 1029 C C . ARG A 1 127 ? 16.235 8.817 -0.222 1.00 88.44 127 ARG A C 1
ATOM 1031 O O . ARG A 1 127 ? 16.844 9.598 -0.940 1.00 88.44 127 ARG A O 1
ATOM 1038 N N . GLY A 1 128 ? 15.951 7.565 -0.565 1.00 75.06 128 GLY A N 1
ATOM 1039 C CA . GLY A 1 128 ? 16.374 6.941 -1.807 1.00 75.06 128 GLY A CA 1
ATOM 1040 C C . GLY A 1 128 ? 15.314 6.012 -2.389 1.00 75.06 128 GLY A C 1
ATOM 1041 O O . GLY A 1 128 ? 14.347 5.643 -1.718 1.00 75.06 128 GLY A O 1
ATOM 1042 N N . GLY A 1 129 ? 15.569 5.645 -3.645 1.00 72.00 129 GLY A N 1
ATOM 1043 C CA . GLY A 1 129 ? 14.834 4.684 -4.464 1.00 72.00 129 GLY A CA 1
ATOM 1044 C C . GLY A 1 129 ? 13.420 5.089 -4.862 1.00 72.00 129 GLY A C 1
ATOM 1045 O O . GLY A 1 129 ? 13.037 6.253 -4.791 1.00 72.00 129 GLY A O 1
ATOM 1046 N N . GLY A 1 130 ? 12.698 4.102 -5.383 1.00 81.50 130 GLY A N 1
ATOM 1047 C CA . GLY A 1 130 ? 11.422 4.288 -6.055 1.00 81.50 130 GLY A CA 1
ATOM 1048 C C . GLY A 1 130 ? 10.205 3.874 -5.242 1.00 81.50 130 GLY A C 1
ATOM 1049 O O . GLY A 1 130 ? 10.286 3.558 -4.053 1.00 81.50 130 GLY A O 1
ATOM 1050 N N . THR A 1 131 ? 9.065 3.885 -5.916 1.00 90.56 131 THR A N 1
ATOM 1051 C CA . THR A 1 131 ? 7.772 3.485 -5.365 1.00 90.56 131 THR A CA 1
ATOM 1052 C C . THR A 1 131 ? 7.470 2.060 -5.823 1.00 90.56 131 THR A C 1
ATOM 1054 O O . THR A 1 131 ? 7.680 1.729 -6.987 1.00 90.56 131 THR A O 1
ATOM 1057 N N . GLN A 1 132 ? 7.026 1.194 -4.918 1.00 94.00 132 GLN A N 1
ATOM 1058 C CA . GLN A 1 132 ? 6.556 -0.150 -5.257 1.00 94.00 132 GLN A CA 1
ATOM 1059 C C . GLN A 1 132 ? 5.264 -0.433 -4.498 1.00 94.00 132 GLN A C 1
ATOM 1061 O O . GLN A 1 132 ? 5.245 -1.020 -3.414 1.00 94.00 132 GLN A O 1
ATOM 1066 N N . SER A 1 133 ? 4.158 0.056 -5.038 1.00 95.88 133 SER A N 1
ATOM 1067 C CA . SER A 1 133 ? 2.857 0.071 -4.381 1.00 95.88 133 SER A CA 1
ATOM 1068 C C . SER A 1 133 ? 2.285 -1.322 -4.106 1.00 95.88 133 SER A C 1
ATOM 1070 O O . SER A 1 133 ? 1.585 -1.509 -3.107 1.00 95.88 133 SER A O 1
ATOM 1072 N N . TRP A 1 134 ? 2.659 -2.333 -4.901 1.00 95.62 134 TRP A N 1
ATOM 1073 C CA . TRP A 1 134 ? 2.312 -3.732 -4.634 1.00 95.62 134 TRP A CA 1
ATOM 1074 C C . TRP A 1 134 ? 2.830 -4.212 -3.272 1.00 95.62 134 TRP A C 1
ATOM 1076 O O . TRP A 1 134 ? 2.179 -5.035 -2.628 1.00 95.62 134 TRP A O 1
ATOM 1086 N N . LEU A 1 135 ? 3.955 -3.672 -2.781 1.00 95.38 135 LEU A N 1
ATOM 1087 C CA . LEU A 1 135 ? 4.451 -3.985 -1.441 1.00 95.38 135 LEU A CA 1
ATOM 1088 C C . LEU A 1 135 ? 3.511 -3.458 -0.358 1.00 95.38 135 LEU A C 1
ATOM 1090 O O . LEU A 1 135 ? 3.270 -4.155 0.627 1.00 95.38 135 LEU A O 1
ATOM 1094 N N . GLY A 1 136 ? 2.963 -2.255 -0.552 1.00 95.88 136 GLY A N 1
ATOM 1095 C CA . GLY A 1 136 ? 1.963 -1.664 0.336 1.00 95.88 136 GLY A CA 1
ATOM 1096 C C . GLY A 1 136 ? 0.661 -2.464 0.342 1.00 95.88 136 GLY A C 1
ATOM 1097 O O . GLY A 1 136 ? 0.141 -2.775 1.413 1.00 95.88 136 GLY A O 1
ATOM 1098 N N . LEU A 1 137 ? 0.182 -2.873 -0.838 1.00 97.44 137 LEU A N 1
ATOM 1099 C CA . LEU A 1 137 ? -1.007 -3.721 -0.982 1.00 97.44 137 LEU A CA 1
ATOM 1100 C C . LEU A 1 137 ? -0.834 -5.067 -0.269 1.00 97.44 137 LEU A C 1
ATOM 1102 O O . LEU A 1 137 ? -1.671 -5.431 0.555 1.00 97.44 137 LEU A O 1
ATOM 1106 N N . ILE A 1 138 ? 0.271 -5.776 -0.519 1.00 97.12 138 ILE A N 1
ATOM 1107 C CA . ILE A 1 138 ? 0.559 -7.062 0.132 1.00 97.12 138 ILE A CA 1
ATOM 1108 C C . ILE A 1 138 ? 0.736 -6.878 1.646 1.00 97.12 138 ILE A C 1
ATOM 1110 O O . ILE A 1 138 ? 0.202 -7.668 2.425 1.00 97.12 138 ILE A O 1
ATOM 1114 N N . ALA A 1 139 ? 1.441 -5.834 2.096 1.00 96.56 139 ALA A N 1
ATOM 1115 C CA . ALA A 1 139 ? 1.607 -5.555 3.523 1.00 96.56 139 ALA A CA 1
ATOM 1116 C C . ALA A 1 139 ? 0.258 -5.321 4.218 1.00 96.56 139 ALA A C 1
ATOM 1118 O O . ALA A 1 139 ? 0.013 -5.901 5.279 1.00 96.56 139 ALA A O 1
ATOM 1119 N N . ALA A 1 140 ? -0.628 -4.533 3.602 1.00 97.00 140 ALA A N 1
ATOM 1120 C CA . ALA A 1 140 ? -1.969 -4.283 4.113 1.00 97.00 140 ALA A CA 1
ATOM 1121 C C . ALA A 1 140 ? -2.822 -5.559 4.121 1.00 97.00 140 ALA A C 1
ATOM 1123 O O . ALA A 1 140 ? -3.475 -5.841 5.126 1.00 97.00 140 ALA A O 1
ATOM 1124 N N . ALA A 1 141 ? -2.758 -6.373 3.059 1.00 96.25 141 ALA A N 1
ATOM 1125 C CA . ALA A 1 141 ? -3.440 -7.667 2.992 1.00 96.25 141 ALA A CA 1
ATOM 1126 C C . ALA A 1 141 ? -3.035 -8.562 4.168 1.00 96.25 141 ALA A C 1
ATOM 1128 O O . ALA A 1 141 ? -3.883 -9.085 4.888 1.00 96.25 141 ALA A O 1
ATOM 1129 N N . LYS A 1 142 ? -1.724 -8.694 4.400 1.00 95.75 142 LYS A N 1
ATOM 1130 C CA . LYS A 1 142 ? -1.170 -9.505 5.490 1.00 95.75 142 LYS A CA 1
ATOM 1131 C C . LYS A 1 142 ? -1.574 -8.980 6.857 1.00 95.75 142 LYS A C 1
ATOM 1133 O O . LYS A 1 142 ? -1.791 -9.778 7.760 1.00 95.75 142 LYS A O 1
ATOM 1138 N N . GLU A 1 143 ? -1.628 -7.666 7.042 1.00 96.25 143 GLU A N 1
ATOM 1139 C CA . GLU A 1 143 ? -2.040 -7.088 8.319 1.00 96.25 143 GLU A CA 1
ATOM 1140 C C . GLU A 1 143 ? -3.524 -7.350 8.605 1.00 96.25 143 GLU A C 1
ATOM 1142 O O . GLU A 1 143 ? -3.863 -7.801 9.698 1.00 96.25 143 GLU A O 1
ATOM 1147 N N . ALA A 1 144 ? -4.390 -7.178 7.603 1.00 95.50 144 ALA A N 1
ATOM 1148 C CA . ALA A 1 144 ? -5.817 -7.472 7.715 1.00 95.50 144 ALA A CA 1
ATOM 1149 C C . ALA A 1 144 ? -6.113 -8.978 7.887 1.00 95.50 144 ALA A C 1
ATOM 1151 O O . ALA A 1 144 ? -7.056 -9.361 8.587 1.00 95.50 144 ALA A O 1
ATOM 1152 N N . ASP A 1 145 ? -5.298 -9.856 7.294 1.00 95.19 145 ASP A N 1
ATOM 1153 C CA . ASP A 1 145 ? -5.489 -11.309 7.377 1.00 95.19 145 ASP A CA 1
ATOM 1154 C C . ASP A 1 145 ? -5.262 -11.854 8.800 1.00 95.19 145 ASP A C 1
ATOM 1156 O O . ASP A 1 145 ? -5.922 -12.813 9.203 1.00 95.19 145 ASP A O 1
ATOM 1160 N N . LYS A 1 146 ? -4.401 -11.210 9.602 1.00 92.81 146 LYS A N 1
ATOM 1161 C CA . LYS A 1 146 ? -4.083 -11.626 10.985 1.00 92.81 146 LYS A CA 1
ATOM 1162 C C . LYS A 1 146 ? -5.223 -11.421 11.979 1.00 92.81 146 LYS A C 1
ATOM 1164 O O . LYS A 1 146 ? -5.166 -11.953 13.087 1.00 92.81 146 LYS A O 1
ATOM 1169 N N . VAL A 1 147 ? -6.219 -10.609 11.629 1.00 91.94 147 VAL A N 1
ATOM 1170 C CA . VAL A 1 147 ? -7.278 -10.217 12.561 1.00 91.94 147 VAL A CA 1
ATOM 1171 C C . VAL A 1 147 ? -8.119 -11.438 12.931 1.00 91.94 147 VAL A C 1
ATOM 1173 O O . VAL A 1 147 ? -8.526 -12.220 12.069 1.00 91.94 147 VAL A O 1
ATOM 1176 N N . LYS A 1 148 ? -8.376 -11.631 14.222 1.00 90.88 148 LYS A N 1
ATOM 1177 C CA . LYS A 1 148 ? -9.230 -12.723 14.700 1.00 90.88 148 LYS A CA 1
ATOM 1178 C C . LYS A 1 148 ? -10.710 -12.399 14.483 1.00 90.88 148 LYS A C 1
ATOM 1180 O O . LYS A 1 148 ? -11.062 -11.245 14.245 1.00 90.88 148 LYS A O 1
ATOM 1185 N N . LYS A 1 149 ? -11.580 -13.407 14.553 1.00 88.31 149 LYS A N 1
ATOM 1186 C CA . LYS A 1 149 ? -13.024 -13.252 14.302 1.00 88.31 149 LYS A CA 1
ATOM 1187 C C . LYS A 1 149 ? -13.649 -12.205 15.226 1.00 88.31 149 LYS A C 1
ATOM 1189 O O . LYS A 1 149 ? -14.305 -11.288 14.745 1.00 88.31 149 LYS A O 1
ATOM 1194 N N . GLU A 1 150 ? -13.389 -12.311 16.525 1.00 85.44 150 GLU A N 1
ATOM 1195 C CA . GLU A 1 150 ? -13.887 -11.437 17.597 1.00 85.44 150 GLU A CA 1
ATOM 1196 C C . GLU A 1 150 ? -13.519 -9.956 17.409 1.00 85.44 150 GLU A C 1
ATOM 1198 O O . GLU A 1 150 ? -14.194 -9.056 17.907 1.00 85.44 150 GLU A O 1
ATOM 1203 N N . ASP A 1 151 ? -12.480 -9.719 16.617 1.00 86.38 151 ASP A N 1
ATOM 1204 C CA . ASP A 1 151 ? -11.854 -8.430 16.382 1.00 86.38 151 ASP A CA 1
ATOM 1205 C C . ASP A 1 151 ? -12.123 -7.869 14.979 1.00 86.38 151 ASP A C 1
ATOM 1207 O O . ASP A 1 151 ? -11.877 -6.687 14.716 1.00 86.38 151 ASP A O 1
ATOM 1211 N N . ARG A 1 152 ? -12.595 -8.707 14.050 1.00 88.25 152 ARG A N 1
ATOM 1212 C CA . ARG A 1 152 ? -12.807 -8.324 12.655 1.00 88.25 152 ARG A CA 1
ATOM 1213 C C . ARG A 1 152 ? -14.092 -7.518 12.532 1.00 88.25 152 ARG A C 1
ATOM 1215 O O . ARG A 1 152 ? -15.184 -8.012 12.808 1.00 88.25 152 ARG A O 1
ATOM 1222 N N . ASN A 1 153 ? -13.955 -6.283 12.060 1.00 85.94 153 ASN A N 1
ATOM 1223 C CA . ASN A 1 153 ? -15.089 -5.460 11.655 1.00 85.94 153 ASN A CA 1
ATOM 1224 C C . ASN A 1 153 ? -15.689 -5.978 10.334 1.00 85.94 153 ASN A C 1
ATOM 1226 O O . ASN A 1 153 ? -14.931 -6.471 9.491 1.00 85.94 153 ASN A O 1
ATOM 1230 N N . PRO A 1 154 ? -17.019 -5.869 10.156 1.00 86.06 154 PRO A N 1
ATOM 1231 C CA . PRO A 1 154 ? -17.698 -6.261 8.924 1.00 86.06 154 PRO A CA 1
ATOM 1232 C C . PRO A 1 154 ? -17.219 -5.402 7.752 1.00 86.06 154 PRO A C 1
ATOM 1234 O O . PRO A 1 154 ? -17.004 -5.936 6.679 1.00 86.06 154 PRO A O 1
ATOM 1237 N N . GLU A 1 155 ? -16.903 -4.131 7.992 1.00 88.12 155 GLU A N 1
ATOM 1238 C CA . GLU A 1 155 ? -16.330 -3.231 6.992 1.00 88.12 155 GLU A CA 1
ATOM 1239 C C . GLU A 1 155 ? -14.802 -3.139 7.142 1.00 88.12 155 GLU A C 1
ATOM 1241 O O . GLU A 1 155 ? -14.284 -2.911 8.243 1.00 88.12 155 GLU A O 1
ATOM 1246 N N . GLN A 1 156 ? -14.073 -3.312 6.037 1.00 92.25 156 GLN A N 1
ATOM 1247 C CA . GLN A 1 156 ? -12.615 -3.185 5.952 1.00 92.25 156 GLN A CA 1
ATOM 1248 C C . GLN A 1 156 ? -12.246 -2.225 4.814 1.00 92.25 156 GLN A C 1
ATOM 1250 O O . GLN A 1 156 ? -12.508 -2.512 3.646 1.00 92.25 156 GLN A O 1
ATOM 1255 N N . VAL A 1 157 ? -11.602 -1.102 5.145 1.00 94.56 157 VAL A N 1
ATOM 1256 C CA . VAL A 1 157 ? -11.231 -0.062 4.171 1.00 94.56 157 VAL A CA 1
ATOM 1257 C C . VAL A 1 157 ? -9.720 -0.024 3.975 1.00 94.56 157 VAL A C 1
ATOM 1259 O O . VAL A 1 157 ? -8.968 0.188 4.925 1.00 94.56 157 VAL A O 1
ATOM 1262 N N . PHE A 1 158 ? -9.277 -0.188 2.732 1.00 97.81 158 PHE A N 1
ATOM 1263 C CA . PHE A 1 158 ? -7.879 -0.095 2.323 1.00 97.81 158 PHE A CA 1
ATOM 1264 C C . PHE A 1 158 ? -7.667 1.199 1.542 1.00 97.81 158 PHE A C 1
ATOM 1266 O O . PHE A 1 158 ? -8.234 1.390 0.467 1.00 97.81 158 PHE A O 1
ATOM 1273 N N . ILE A 1 159 ? -6.832 2.089 2.072 1.00 98.06 159 ILE A N 1
ATOM 1274 C CA . ILE A 1 159 ? -6.545 3.382 1.448 1.00 98.06 159 ILE A CA 1
ATOM 1275 C C . ILE A 1 159 ? -5.065 3.443 1.104 1.00 98.06 159 ILE A C 1
ATOM 1277 O O . ILE A 1 159 ? -4.212 3.396 1.989 1.00 98.06 159 ILE A O 1
ATOM 1281 N N . ILE A 1 160 ? -4.765 3.564 -0.184 1.00 97.88 160 ILE A N 1
ATOM 1282 C CA . ILE A 1 160 ? -3.404 3.697 -0.691 1.00 97.88 160 ILE A CA 1
ATOM 1283 C C . ILE A 1 160 ? -3.116 5.184 -0.892 1.00 97.88 160 ILE A C 1
ATOM 1285 O O . ILE A 1 160 ? -3.867 5.878 -1.571 1.00 97.88 160 ILE A O 1
ATOM 1289 N N . LEU A 1 161 ? -2.029 5.683 -0.307 1.00 97.38 161 LEU A N 1
ATOM 1290 C CA . LEU A 1 161 ? -1.581 7.067 -0.466 1.00 97.38 161 LEU A CA 1
ATOM 1291 C C . LEU A 1 161 ? -0.254 7.068 -1.228 1.00 97.38 161 LEU A C 1
ATOM 1293 O O . LEU A 1 161 ? 0.745 6.611 -0.680 1.00 97.38 161 LEU A O 1
ATOM 1297 N N . SER A 1 162 ? -0.226 7.605 -2.450 1.00 95.44 162 SER A N 1
ATOM 1298 C CA . SER A 1 162 ? 0.986 7.616 -3.288 1.00 95.44 162 SER A CA 1
ATOM 1299 C C . SER A 1 162 ? 1.333 9.016 -3.783 1.00 95.44 162 SER A C 1
ATOM 1301 O O . SER A 1 162 ? 0.440 9.745 -4.204 1.00 95.44 162 SER A O 1
ATOM 1303 N N . ASP A 1 163 ? 2.612 9.399 -3.779 1.00 93.12 163 ASP A N 1
ATOM 1304 C CA . ASP A 1 163 ? 3.092 10.650 -4.392 1.00 93.12 163 ASP A CA 1
ATOM 1305 C C . ASP A 1 163 ? 3.832 10.462 -5.720 1.00 93.12 163 ASP A C 1
ATOM 1307 O O . ASP A 1 163 ? 4.419 11.412 -6.235 1.00 93.12 163 ASP A O 1
ATOM 1311 N N . GLY A 1 164 ? 3.788 9.260 -6.288 1.00 92.25 164 GLY A N 1
ATOM 1312 C CA . GLY A 1 164 ? 4.392 8.977 -7.580 1.00 92.25 164 GLY A CA 1
ATOM 1313 C C . GLY A 1 164 ? 3.970 7.633 -8.154 1.00 92.25 164 GLY A C 1
ATOM 1314 O O . GLY A 1 164 ? 3.313 6.828 -7.488 1.00 92.25 164 GLY A O 1
ATOM 1315 N N . ALA A 1 165 ? 4.362 7.419 -9.406 1.00 92.06 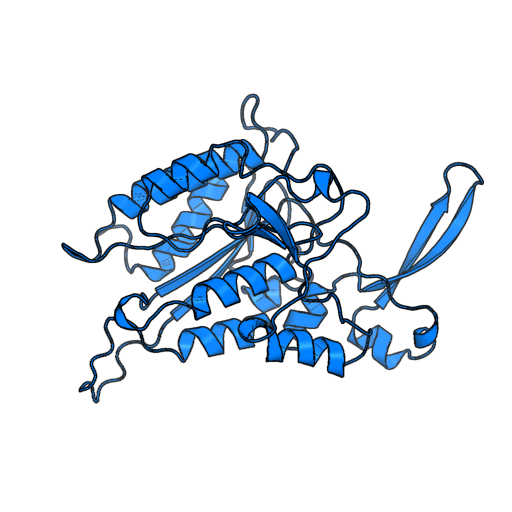165 ALA A N 1
ATOM 1316 C CA . ALA A 1 165 ? 4.237 6.135 -10.077 1.00 92.06 165 ALA A CA 1
ATOM 1317 C C . ALA A 1 165 ? 5.218 5.120 -9.485 1.00 92.06 165 ALA A C 1
ATOM 1319 O O . ALA A 1 165 ? 6.252 5.497 -8.918 1.00 92.06 165 ALA A O 1
ATOM 1320 N N . ASP A 1 166 ? 4.893 3.842 -9.655 1.00 93.50 166 ASP A N 1
ATOM 1321 C CA . ASP A 1 166 ? 5.816 2.766 -9.337 1.00 93.50 166 ASP A CA 1
ATOM 1322 C C . ASP A 1 166 ? 7.070 2.835 -10.211 1.00 93.50 166 ASP A C 1
ATOM 1324 O O . ASP A 1 166 ? 7.028 3.214 -11.380 1.00 93.50 166 ASP A O 1
ATOM 1328 N N . THR A 1 167 ? 8.207 2.482 -9.622 1.00 89.50 167 THR A N 1
ATOM 1329 C CA . THR A 1 167 ? 9.449 2.297 -10.367 1.00 89.50 167 THR A CA 1
ATOM 1330 C C . THR A 1 167 ? 9.412 1.024 -11.188 1.00 89.50 167 THR A C 1
ATOM 1332 O O . THR A 1 167 ? 8.919 -0.012 -10.743 1.00 89.50 167 THR A O 1
ATOM 1335 N N . ASP A 1 168 ? 10.056 1.114 -12.343 1.00 88.06 168 ASP A N 1
ATOM 1336 C CA . ASP A 1 168 ? 10.284 0.008 -13.254 1.00 88.06 168 ASP A CA 1
ATOM 1337 C C . ASP A 1 168 ? 10.920 -1.207 -12.573 1.00 88.06 168 ASP A C 1
ATOM 1339 O O . ASP A 1 168 ? 11.91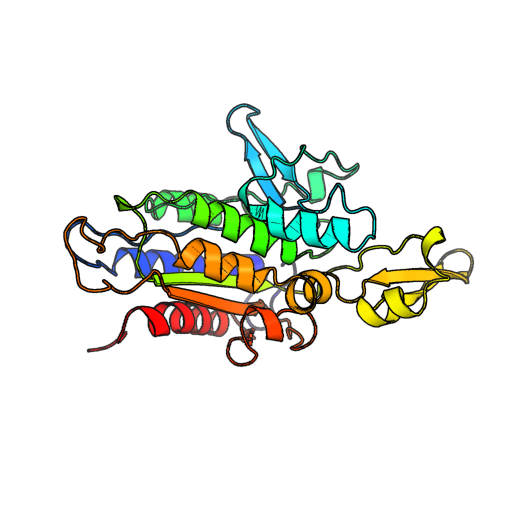9 -1.095 -11.854 1.00 88.06 168 ASP A O 1
ATOM 1343 N N . VAL A 1 169 ? 10.393 -2.392 -12.884 1.00 90.06 169 VAL A N 1
ATOM 1344 C CA . VAL A 1 169 ? 11.043 -3.663 -12.548 1.00 90.06 169 VAL A CA 1
ATOM 1345 C C . VAL A 1 169 ? 11.835 -4.128 -13.761 1.00 90.06 169 VAL A C 1
ATOM 1347 O O . VAL A 1 169 ? 11.300 -4.224 -14.864 1.00 90.06 169 VAL A O 1
ATOM 1350 N N . GLN A 1 170 ? 13.123 -4.415 -13.580 1.00 87.94 170 GLN A N 1
ATOM 1351 C CA . GLN A 1 170 ? 13.986 -4.818 -14.687 1.00 87.94 170 GLN A CA 1
ATOM 1352 C C . GLN A 1 170 ? 13.534 -6.159 -15.279 1.00 87.94 170 GLN A C 1
ATOM 1354 O O . GLN A 1 170 ? 13.265 -7.117 -14.558 1.00 87.94 170 GLN A O 1
ATOM 1359 N N . PHE A 1 171 ? 13.479 -6.234 -16.607 1.00 88.44 171 PHE A N 1
ATOM 1360 C CA . PHE A 1 171 ? 13.257 -7.469 -17.346 1.00 88.44 171 PHE A CA 1
ATOM 1361 C C . PHE A 1 171 ? 14.610 -8.062 -17.777 1.00 88.44 171 PHE A C 1
ATOM 1363 O O . PHE A 1 171 ? 15.456 -7.339 -18.318 1.00 88.44 171 PHE A O 1
ATOM 1370 N N . PRO A 1 172 ? 14.862 -9.362 -17.549 1.00 84.19 172 PRO A N 1
ATOM 1371 C CA . PRO A 1 172 ? 16.162 -9.955 -17.819 1.00 84.19 172 PRO A CA 1
ATOM 1372 C C . PRO A 1 172 ? 16.395 -10.076 -19.326 1.00 84.19 172 PRO A C 1
ATOM 1374 O O . PRO A 1 172 ? 15.535 -10.540 -20.077 1.00 84.19 172 PRO A O 1
ATOM 1377 N N . MET A 1 173 ? 17.614 -9.753 -19.767 1.00 73.00 173 MET A N 1
ATOM 1378 C CA . MET A 1 173 ? 17.994 -9.839 -21.183 1.00 73.00 173 MET A CA 1
ATOM 1379 C C . MET A 1 173 ? 17.789 -11.241 -21.783 1.00 73.00 173 MET A C 1
ATOM 1381 O O . MET A 1 173 ? 17.560 -11.351 -22.979 1.00 73.00 173 MET A O 1
ATOM 1385 N N . GLY A 1 174 ? 17.826 -12.313 -20.983 1.00 71.56 174 GLY A N 1
ATOM 1386 C CA . GLY A 1 174 ? 17.644 -13.692 -21.460 1.00 71.56 174 GLY A CA 1
ATOM 1387 C C . GLY A 1 174 ? 16.224 -14.046 -21.924 1.00 71.56 174 GLY A C 1
ATOM 1388 O O . GLY A 1 174 ? 16.059 -15.004 -22.675 1.00 71.56 174 GLY A O 1
ATOM 1389 N N . LEU A 1 175 ? 15.206 -13.274 -21.526 1.00 74.38 175 LEU A N 1
ATOM 1390 C CA . LEU A 1 175 ? 13.805 -13.497 -21.915 1.00 74.38 175 LEU A CA 1
ATOM 1391 C C . LEU A 1 175 ? 13.346 -12.567 -23.056 1.00 74.38 175 LEU A C 1
ATOM 1393 O O . LEU A 1 175 ? 12.187 -12.604 -23.472 1.00 74.38 175 LEU A O 1
ATOM 1397 N N . ASN A 1 176 ? 14.255 -11.755 -23.609 1.00 69.38 176 ASN A N 1
ATOM 1398 C CA . ASN A 1 176 ? 13.962 -10.697 -24.586 1.00 69.38 176 ASN A CA 1
ATOM 1399 C C . ASN A 1 176 ? 13.307 -11.175 -25.899 1.00 69.38 176 ASN A C 1
ATOM 1401 O O . ASN A 1 176 ? 12.644 -10.381 -26.575 1.00 69.38 176 ASN A O 1
ATOM 1405 N N . ARG A 1 177 ? 13.471 -12.457 -26.260 1.00 74.56 177 ARG A N 1
ATOM 1406 C CA . ARG A 1 177 ? 12.961 -13.037 -27.516 1.00 74.56 177 ARG A CA 1
ATOM 1407 C C . ARG A 1 177 ? 11.500 -13.482 -27.452 1.00 74.56 177 ARG A C 1
ATOM 1409 O O . ARG A 1 177 ? 10.902 -13.688 -28.505 1.00 74.56 177 ARG A O 1
ATOM 1416 N N . ASN A 1 178 ? 10.907 -13.621 -26.264 1.00 84.56 178 ASN A N 1
ATOM 1417 C CA . ASN A 1 178 ? 9.515 -14.053 -26.150 1.00 84.56 178 ASN A CA 1
ATOM 1418 C C . ASN A 1 178 ? 8.558 -12.859 -26.297 1.00 84.56 178 ASN A C 1
ATOM 1420 O O . ASN A 1 178 ? 8.170 -12.228 -25.315 1.00 84.56 178 ASN A O 1
ATOM 1424 N N . ARG A 1 179 ? 8.186 -12.543 -27.543 1.00 86.69 179 ARG A N 1
ATOM 1425 C CA . ARG A 1 179 ? 7.281 -11.426 -27.856 1.00 86.69 179 ARG A CA 1
ATOM 1426 C C . ARG A 1 179 ? 5.918 -11.568 -27.175 1.00 86.69 179 ARG A C 1
ATOM 1428 O O . ARG A 1 179 ? 5.458 -10.608 -26.579 1.00 86.69 179 ARG A O 1
ATOM 1435 N N . SER A 1 180 ? 5.326 -12.763 -27.194 1.00 88.56 180 SER A N 1
ATOM 1436 C CA . SER A 1 180 ? 4.015 -13.001 -26.576 1.00 88.56 180 SER A CA 1
ATOM 1437 C C . SER A 1 180 ? 4.028 -12.728 -25.073 1.00 88.56 180 SER A C 1
ATOM 1439 O O . SER A 1 180 ? 3.095 -12.123 -24.560 1.00 88.56 180 SER A O 1
ATOM 1441 N N . TYR A 1 181 ? 5.082 -13.152 -24.369 1.00 88.25 181 TYR A N 1
ATOM 1442 C CA . TYR A 1 181 ? 5.233 -12.869 -22.941 1.00 88.25 181 TYR A CA 1
ATOM 1443 C C . TYR A 1 181 ? 5.383 -11.366 -22.691 1.00 88.25 181 TYR A C 1
ATOM 1445 O O . TYR A 1 181 ? 4.753 -10.808 -21.800 1.00 88.25 181 TYR A O 1
ATOM 1453 N N . ARG A 1 182 ? 6.209 -10.696 -23.499 1.00 88.62 182 ARG A N 1
ATOM 1454 C CA . ARG A 1 182 ? 6.436 -9.254 -23.372 1.00 88.62 182 ARG A CA 1
ATOM 1455 C C . ARG A 1 182 ? 5.165 -8.441 -23.599 1.00 88.62 182 ARG A C 1
ATOM 1457 O O . ARG A 1 182 ? 4.920 -7.515 -22.838 1.00 88.62 182 ARG A O 1
ATOM 1464 N N . ASP A 1 183 ? 4.382 -8.809 -24.608 1.00 88.44 183 ASP A N 1
ATOM 1465 C CA . ASP A 1 183 ? 3.120 -8.145 -24.929 1.00 88.44 183 ASP A CA 1
ATOM 1466 C C . ASP A 1 183 ? 2.078 -8.383 -23.817 1.00 88.44 183 ASP A C 1
ATOM 1468 O O . ASP A 1 183 ? 1.367 -7.453 -23.452 1.00 88.44 183 ASP A O 1
ATOM 1472 N N . LYS A 1 184 ? 2.036 -9.588 -23.220 1.00 89.44 184 LYS A N 1
ATOM 1473 C CA . LYS A 1 184 ? 1.158 -9.908 -22.077 1.00 89.44 184 LYS A CA 1
ATOM 1474 C C . LYS A 1 184 ? 1.475 -9.073 -20.829 1.00 89.44 184 LYS A C 1
ATOM 1476 O O . LYS A 1 184 ? 0.565 -8.638 -20.140 1.00 89.44 184 LYS A O 1
ATOM 1481 N N . TYR A 1 185 ? 2.756 -8.860 -20.528 1.00 90.06 185 TYR A N 1
ATOM 1482 C CA . TYR A 1 185 ? 3.200 -8.234 -19.275 1.00 90.06 185 TYR A CA 1
ATOM 1483 C C . TYR A 1 185 ? 3.686 -6.786 -19.429 1.00 90.06 185 TYR A C 1
ATOM 1485 O O . TYR A 1 185 ? 4.494 -6.324 -18.622 1.00 90.06 185 TYR A O 1
ATOM 1493 N N . ASP A 1 186 ? 3.226 -6.081 -20.468 1.00 88.62 186 ASP A N 1
ATOM 1494 C CA . ASP A 1 186 ? 3.562 -4.675 -20.737 1.00 88.62 186 ASP A CA 1
ATOM 1495 C C . ASP A 1 186 ? 5.085 -4.396 -20.670 1.00 88.62 186 ASP A C 1
ATOM 1497 O O . ASP A 1 186 ? 5.548 -3.401 -20.101 1.00 88.62 186 ASP A O 1
ATOM 1501 N N . VAL A 1 187 ? 5.899 -5.304 -21.230 1.00 91.31 187 VAL A N 1
ATOM 1502 C CA . VAL A 1 187 ? 7.363 -5.176 -21.209 1.00 91.31 187 VAL A CA 1
ATOM 1503 C C . VAL A 1 187 ? 7.831 -4.239 -22.318 1.00 91.31 187 VAL A C 1
ATOM 1505 O O . VAL A 1 187 ? 7.890 -4.604 -23.502 1.00 91.31 187 VAL A O 1
ATOM 1508 N N . VAL A 1 188 ? 8.266 -3.047 -21.919 1.00 90.81 188 VAL A N 1
ATOM 1509 C CA . VAL A 1 188 ? 8.734 -1.992 -22.824 1.00 90.81 188 VAL A CA 1
ATOM 1510 C C . VAL A 1 188 ? 10.258 -1.889 -22.833 1.00 90.81 188 VAL A C 1
ATOM 1512 O O . VAL A 1 188 ? 10.942 -2.304 -21.897 1.00 90.81 188 VAL A O 1
ATOM 1515 N N . THR A 1 189 ? 10.803 -1.317 -23.906 1.00 90.62 189 THR A N 1
ATOM 1516 C CA . THR A 1 189 ? 12.220 -0.940 -23.983 1.00 90.62 189 THR A CA 1
ATOM 1517 C C . THR A 1 189 ? 12.357 0.533 -23.612 1.00 90.62 189 THR A C 1
ATOM 1519 O O . THR A 1 189 ? 11.760 1.382 -24.273 1.00 90.62 189 THR A O 1
ATOM 1522 N N . LYS A 1 190 ? 13.168 0.838 -22.596 1.00 90.56 190 LYS A N 1
ATOM 1523 C CA . LYS A 1 190 ? 13.543 2.206 -22.222 1.00 90.56 190 LYS A CA 1
ATOM 1524 C C . LYS A 1 190 ? 14.974 2.508 -22.638 1.00 90.56 190 LYS A C 1
ATOM 1526 O O . LYS A 1 190 ? 15.805 1.607 -22.764 1.00 90.56 190 LYS A O 1
ATOM 1531 N N . TYR A 1 191 ? 15.236 3.793 -22.853 1.00 89.75 191 TYR A N 1
ATOM 1532 C CA . TYR A 1 191 ? 16.530 4.316 -23.271 1.00 89.75 191 TYR A CA 1
ATOM 1533 C C . TYR A 1 191 ? 17.042 5.291 -22.216 1.00 89.75 191 TYR A C 1
ATOM 1535 O O . TYR A 1 191 ? 16.290 6.135 -21.730 1.00 89.75 191 TYR A O 1
ATOM 1543 N N . TYR A 1 192 ? 18.319 5.180 -21.875 1.00 87.62 192 TYR A N 1
ATOM 1544 C CA . TYR A 1 192 ? 19.016 6.100 -20.986 1.00 87.62 192 TYR A CA 1
ATOM 1545 C C . TYR A 1 192 ? 20.293 6.579 -21.666 1.00 87.62 192 TYR A C 1
ATOM 1547 O O . TYR A 1 192 ? 21.047 5.765 -22.195 1.00 87.62 192 TYR A O 1
ATOM 1555 N N . VAL A 1 193 ? 20.527 7.889 -21.655 1.00 90.62 193 VAL A N 1
ATOM 1556 C CA . VAL A 1 193 ? 21.773 8.484 -22.142 1.00 90.62 193 VAL A CA 1
ATOM 1557 C C . VAL A 1 193 ? 22.651 8.762 -20.933 1.00 90.62 193 VAL A C 1
ATOM 1559 O O . VAL A 1 193 ? 22.257 9.529 -20.053 1.00 90.62 193 VAL A O 1
ATOM 1562 N N . ASP A 1 194 ? 23.819 8.130 -20.885 1.00 89.06 194 ASP A N 1
ATOM 1563 C CA . ASP A 1 194 ? 24.785 8.382 -19.824 1.00 89.06 194 ASP A CA 1
ATOM 1564 C C . ASP A 1 194 ? 25.340 9.801 -19.951 1.00 89.06 194 ASP A C 1
ATOM 1566 O O . ASP A 1 194 ? 25.775 10.252 -21.011 1.00 89.06 194 ASP A O 1
ATOM 1570 N N . GLN A 1 195 ? 25.264 10.528 -18.844 1.00 90.81 195 GLN A N 1
ATOM 1571 C CA . GLN A 1 195 ? 25.602 11.946 -18.772 1.00 90.81 195 GLN A CA 1
ATOM 1572 C C . GLN A 1 195 ? 27.110 12.231 -18.856 1.00 90.81 195 GLN A C 1
ATOM 1574 O O . GLN A 1 195 ? 27.490 13.385 -19.041 1.00 90.81 195 GLN A O 1
ATOM 1579 N N . TYR A 1 196 ? 27.965 11.215 -18.705 1.00 91.12 196 TYR A N 1
ATOM 1580 C CA . TYR A 1 196 ? 29.420 11.346 -18.733 1.00 91.12 196 TYR A CA 1
ATOM 1581 C C . TYR A 1 196 ? 30.015 10.951 -20.083 1.00 91.12 196 TYR A C 1
ATOM 1583 O O . TYR A 1 196 ? 30.910 11.642 -20.567 1.00 91.12 196 TYR A O 1
ATOM 1591 N N . ASP A 1 197 ? 29.541 9.857 -20.689 1.00 92.62 197 ASP A N 1
ATOM 1592 C CA . ASP A 1 197 ? 30.086 9.345 -21.957 1.00 92.62 197 ASP A CA 1
ATOM 1593 C C . ASP A 1 197 ? 29.158 9.533 -23.173 1.00 92.62 197 ASP A C 1
ATOM 1595 O O . ASP A 1 197 ? 29.571 9.288 -24.310 1.00 92.62 197 ASP A O 1
ATOM 1599 N N . GLY A 1 198 ? 27.921 9.994 -22.960 1.00 91.81 198 GLY A N 1
ATOM 1600 C CA . GLY A 1 198 ? 26.930 10.239 -24.009 1.00 91.81 198 GLY A CA 1
ATOM 1601 C C . GLY A 1 198 ? 26.371 8.971 -24.662 1.00 91.81 198 GLY A C 1
ATOM 1602 O O . GLY A 1 198 ? 25.621 9.064 -25.638 1.00 91.81 198 GLY A O 1
ATOM 1603 N N . ARG A 1 199 ? 26.722 7.773 -24.174 1.00 93.88 199 ARG A N 1
ATOM 1604 C CA . ARG A 1 199 ? 26.247 6.512 -24.748 1.00 93.88 199 ARG A CA 1
ATOM 1605 C C . ARG A 1 199 ? 24.797 6.270 -24.374 1.00 93.88 199 ARG A C 1
ATOM 1607 O O . ARG A 1 199 ? 24.366 6.489 -23.245 1.00 93.88 199 ARG A O 1
ATOM 1614 N N . THR A 1 200 ? 24.042 5.768 -25.346 1.00 92.44 200 THR A N 1
ATOM 1615 C CA . THR A 1 200 ? 22.668 5.322 -25.126 1.00 92.44 200 THR A CA 1
ATOM 1616 C C . THR A 1 200 ? 22.664 3.857 -24.716 1.00 92.44 200 THR A C 1
ATOM 1618 O O . THR A 1 200 ? 23.088 2.985 -25.475 1.00 92.44 200 THR A O 1
ATOM 1621 N N . TYR A 1 201 ? 22.139 3.589 -23.531 1.00 87.75 201 TYR A N 1
ATOM 1622 C CA . TYR A 1 201 ? 21.867 2.259 -23.016 1.00 87.75 201 TYR A CA 1
ATOM 1623 C C . TYR A 1 201 ? 20.384 1.952 -23.199 1.00 87.75 201 TYR A C 1
ATOM 1625 O O . TYR A 1 201 ? 19.530 2.814 -22.992 1.00 87.75 201 TYR A O 1
ATOM 1633 N N . TYR A 1 202 ? 20.077 0.716 -23.580 1.00 87.25 202 TYR A N 1
ATOM 1634 C CA . TYR A 1 202 ? 18.711 0.215 -23.641 1.00 87.25 202 TYR A CA 1
ATOM 1635 C C . TYR A 1 202 ? 18.534 -0.894 -22.613 1.00 87.25 202 TYR A C 1
ATOM 1637 O O . TYR A 1 202 ? 19.408 -1.738 -22.420 1.00 87.25 202 TYR A O 1
ATOM 1645 N N . TYR A 1 203 ? 17.386 -0.897 -21.955 1.00 87.12 203 TYR A N 1
ATOM 1646 C CA . TYR A 1 203 ? 17.008 -1.938 -21.014 1.00 87.12 203 TYR A CA 1
ATOM 1647 C C . TYR A 1 203 ? 15.510 -2.186 -21.135 1.00 87.12 203 TYR A C 1
ATOM 1649 O O . TYR A 1 203 ? 14.742 -1.315 -21.546 1.00 87.12 203 TYR A O 1
ATOM 1657 N N . GLN A 1 204 ? 15.104 -3.416 -20.845 1.00 90.12 204 GLN A N 1
ATOM 1658 C CA . GLN A 1 204 ? 13.700 -3.793 -20.845 1.00 90.12 204 GLN A CA 1
ATOM 1659 C C . GLN A 1 204 ? 13.183 -3.778 -19.419 1.00 90.12 204 GLN A C 1
ATOM 1661 O O . GLN A 1 204 ? 13.898 -4.168 -18.493 1.00 90.12 204 GLN A O 1
ATOM 1666 N N . VAL A 1 205 ? 11.949 -3.325 -19.253 1.00 91.38 205 VAL A N 1
ATOM 1667 C CA . VAL A 1 205 ? 11.307 -3.207 -17.948 1.00 91.38 205 VAL A CA 1
ATOM 1668 C C . VAL A 1 205 ? 9.855 -3.621 -18.029 1.00 91.38 205 VAL A C 1
ATOM 1670 O O . VAL A 1 205 ? 9.220 -3.470 -19.070 1.00 91.38 205 VAL A O 1
ATOM 1673 N N . TYR A 1 206 ? 9.330 -4.086 -16.904 1.00 90.88 206 TYR A N 1
ATOM 1674 C CA . TYR A 1 206 ? 7.903 -4.037 -16.639 1.00 90.88 206 TYR A CA 1
ATOM 1675 C C . TYR A 1 206 ? 7.567 -2.585 -16.291 1.00 90.88 206 TYR A C 1
ATOM 1677 O O . TYR A 1 206 ? 7.836 -2.147 -15.172 1.00 90.88 206 TYR A O 1
ATOM 1685 N N . ASP A 1 207 ? 7.016 -1.839 -17.251 1.00 83.94 207 ASP A N 1
ATOM 1686 C CA . ASP A 1 207 ? 6.641 -0.424 -17.062 1.00 83.94 207 ASP A CA 1
ATOM 1687 C C . ASP A 1 207 ? 5.546 -0.272 -15.994 1.00 83.94 207 ASP A C 1
ATOM 1689 O O . ASP A 1 207 ? 5.408 0.764 -15.351 1.00 83.94 207 ASP A O 1
ATOM 1693 N N . LYS A 1 208 ? 4.750 -1.335 -15.808 1.00 88.06 208 LYS A N 1
ATOM 1694 C CA . LYS A 1 208 ? 3.570 -1.373 -14.942 1.00 88.06 208 LYS A CA 1
ATOM 1695 C C . LYS A 1 208 ? 3.476 -2.702 -14.204 1.00 88.06 208 LYS A C 1
ATOM 1697 O O . LYS A 1 208 ? 2.526 -3.463 -14.361 1.00 88.06 208 LYS A O 1
ATOM 1702 N N . PHE A 1 209 ? 4.483 -2.995 -13.388 1.00 93.94 209 PHE A N 1
ATOM 1703 C CA . PHE A 1 209 ? 4.554 -4.265 -12.661 1.00 93.94 209 PHE A CA 1
ATOM 1704 C C . PHE A 1 209 ? 3.321 -4.534 -11.776 1.00 93.94 209 PHE A C 1
ATOM 1706 O O . PHE A 1 209 ? 2.842 -5.668 -11.713 1.00 93.94 209 PHE A O 1
ATOM 1713 N N . LEU A 1 210 ? 2.754 -3.492 -11.149 1.00 95.38 210 LEU A N 1
ATOM 1714 C CA . LEU A 1 210 ? 1.492 -3.607 -10.413 1.00 95.38 210 LEU A CA 1
ATOM 1715 C C . LEU A 1 210 ? 0.357 -4.112 -11.312 1.00 95.38 210 LEU A C 1
ATOM 1717 O O . LEU A 1 210 ? -0.367 -5.018 -10.906 1.00 95.38 210 LEU A O 1
ATOM 1721 N N . LYS A 1 211 ? 0.206 -3.557 -12.520 1.00 95.00 211 LYS A N 1
ATOM 1722 C CA . LYS A 1 211 ? -0.827 -3.976 -13.474 1.00 95.00 211 LYS A CA 1
ATOM 1723 C C . LYS A 1 211 ? -0.721 -5.464 -13.794 1.00 95.00 211 LYS A C 1
ATOM 1725 O O . LYS A 1 211 ? -1.733 -6.147 -13.766 1.00 95.00 211 LYS A O 1
ATOM 1730 N N . SER A 1 212 ? 0.487 -5.995 -13.990 1.00 94.38 212 SER A N 1
ATOM 1731 C CA . SER A 1 212 ? 0.676 -7.441 -14.177 1.00 94.38 212 SER A CA 1
ATOM 1732 C C . SER A 1 212 ? 0.169 -8.250 -12.979 1.00 94.38 212 SER A C 1
ATOM 1734 O O . SER A 1 212 ? -0.549 -9.229 -13.151 1.00 94.38 212 SER A O 1
ATOM 1736 N N . LEU A 1 213 ? 0.492 -7.836 -11.751 1.00 96.06 213 LEU A N 1
ATOM 1737 C CA . LEU A 1 213 ? 0.015 -8.526 -10.547 1.00 96.06 213 LEU A CA 1
ATOM 1738 C C . LEU A 1 213 ? -1.508 -8.431 -10.377 1.00 96.06 213 LEU A C 1
ATOM 1740 O O . LEU A 1 213 ? -2.137 -9.383 -9.919 1.00 96.06 213 LEU A O 1
ATOM 1744 N N . VAL A 1 214 ? -2.101 -7.285 -10.706 1.00 96.19 214 VAL A N 1
ATOM 1745 C CA . VAL A 1 214 ? -3.530 -7.025 -10.508 1.00 96.19 214 VAL A CA 1
ATOM 1746 C C . VAL A 1 214 ? -4.375 -7.638 -11.621 1.00 96.19 214 VAL A C 1
ATOM 1748 O O . VAL A 1 214 ? -5.263 -8.426 -11.308 1.00 96.19 214 VAL A O 1
ATOM 1751 N N . GLY A 1 215 ? -4.104 -7.298 -12.878 1.00 92.38 215 GLY A N 1
ATOM 1752 C CA . GLY A 1 215 ? -4.917 -7.684 -14.029 1.00 92.38 215 GLY A CA 1
ATOM 1753 C C . GLY A 1 215 ? -4.739 -9.137 -14.429 1.00 92.38 215 GLY A C 1
ATOM 1754 O O . GLY A 1 215 ? -5.714 -9.876 -14.530 1.00 92.38 215 GLY A O 1
ATOM 1755 N N . GLU A 1 216 ? -3.488 -9.574 -14.588 1.00 92.06 216 GLU A N 1
ATOM 1756 C CA . GLU A 1 216 ? -3.190 -10.927 -15.080 1.00 92.06 216 GLU A CA 1
ATOM 1757 C C . GLU A 1 216 ? -3.235 -11.981 -13.968 1.00 92.06 216 GLU A C 1
ATOM 1759 O O . GLU A 1 216 ? -3.553 -13.140 -14.223 1.00 92.06 216 GLU A O 1
ATOM 1764 N N . HIS A 1 217 ? -2.923 -11.589 -12.729 1.00 95.50 217 HIS A N 1
ATOM 1765 C CA . HIS A 1 217 ? -2.778 -12.523 -11.606 1.00 95.50 217 HIS A CA 1
ATOM 1766 C C . HIS A 1 217 ? -3.743 -12.272 -10.443 1.00 95.50 217 HIS A C 1
ATOM 1768 O O . HIS A 1 217 ? -3.728 -13.013 -9.463 1.00 95.50 217 HIS A O 1
ATOM 1774 N N . GLY A 1 218 ? -4.617 -11.268 -10.535 1.00 96.56 218 GLY A N 1
ATOM 1775 C CA . GLY A 1 218 ? -5.712 -11.086 -9.587 1.00 96.56 218 GLY A CA 1
ATOM 1776 C C . GLY A 1 218 ? -5.271 -10.734 -8.165 1.00 96.56 218 GLY A C 1
ATOM 1777 O O . GLY A 1 218 ? -5.925 -11.168 -7.216 1.00 96.56 218 GLY A O 1
ATOM 1778 N N . LEU A 1 219 ? -4.192 -9.961 -7.976 1.00 97.62 219 LEU A N 1
ATOM 1779 C CA . LEU A 1 219 ? -3.685 -9.578 -6.647 1.00 97.62 219 LEU A CA 1
ATOM 1780 C C . LEU A 1 219 ? -4.782 -8.982 -5.748 1.00 97.62 219 LEU A C 1
ATOM 1782 O O . LEU A 1 219 ? -5.001 -9.451 -4.630 1.00 97.62 219 LEU A O 1
ATOM 1786 N N . CYS A 1 220 ? -5.491 -7.957 -6.229 1.00 98.06 220 CYS A N 1
ATOM 1787 C CA . CYS A 1 220 ? -6.508 -7.278 -5.423 1.00 98.06 220 CYS A CA 1
ATOM 1788 C C . CYS A 1 220 ? -7.783 -8.112 -5.261 1.00 98.06 220 CYS A C 1
ATOM 1790 O O . CYS A 1 220 ? -8.402 -8.075 -4.200 1.00 98.06 220 CYS A O 1
ATOM 1792 N N . GLU A 1 221 ? -8.139 -8.926 -6.254 1.00 97.50 221 GLU A N 1
ATOM 1793 C CA . GLU A 1 221 ? -9.269 -9.854 -6.145 1.00 97.50 221 GLU A CA 1
ATOM 1794 C C . GLU A 1 221 ? -8.988 -10.975 -5.139 1.00 97.50 221 GLU A C 1
ATOM 1796 O O . GLU A 1 221 ? -9.833 -11.283 -4.299 1.00 97.50 221 GLU A O 1
ATOM 1801 N N . SER A 1 222 ? -7.768 -11.514 -5.129 1.00 97.19 222 SER A N 1
ATOM 1802 C CA . SER A 1 222 ? -7.310 -12.481 -4.128 1.00 97.19 222 SER A CA 1
ATOM 1803 C C . SER A 1 222 ? -7.311 -11.879 -2.724 1.00 97.19 222 SER A C 1
ATOM 1805 O O . SER A 1 222 ? -7.740 -12.539 -1.773 1.00 97.19 222 SER A O 1
ATOM 1807 N N . LEU A 1 223 ? -6.907 -10.608 -2.589 1.00 97.12 223 LEU A N 1
ATOM 1808 C CA . LEU A 1 223 ? -6.991 -9.865 -1.332 1.00 97.12 223 LEU A CA 1
ATOM 1809 C C . LEU A 1 223 ? -8.438 -9.759 -0.852 1.00 97.12 223 LEU A C 1
ATOM 1811 O O . LEU A 1 223 ? -8.747 -10.215 0.251 1.00 97.12 223 LEU A O 1
ATOM 1815 N N . LYS A 1 224 ? -9.327 -9.200 -1.681 1.00 96.62 224 LYS A N 1
ATOM 1816 C CA . LYS A 1 224 ? -10.745 -9.014 -1.345 1.00 96.62 224 LYS A CA 1
ATOM 1817 C C . LYS A 1 224 ? -11.392 -10.347 -0.987 1.00 96.62 224 LYS A C 1
ATOM 1819 O O . LYS A 1 224 ? -11.955 -10.478 0.095 1.00 96.62 224 LYS A O 1
ATOM 1824 N N . LYS A 1 225 ? -11.231 -11.369 -1.834 1.00 95.94 225 LYS A N 1
ATOM 1825 C CA . LYS A 1 225 ? -11.789 -12.711 -1.624 1.00 95.94 225 LYS A CA 1
ATOM 1826 C C . LYS A 1 225 ? -11.328 -13.318 -0.304 1.00 95.94 225 LYS A C 1
ATOM 1828 O O . LYS A 1 225 ? -12.157 -13.830 0.448 1.00 95.94 225 LYS A O 1
ATOM 1833 N N . ARG A 1 226 ? -10.027 -13.255 0.004 1.00 95.69 226 ARG A N 1
ATOM 1834 C CA . ARG A 1 226 ? -9.493 -13.795 1.259 1.00 95.69 226 ARG A CA 1
ATOM 1835 C C . ARG A 1 226 ? -10.096 -13.085 2.462 1.00 95.69 226 ARG A C 1
ATOM 1837 O O . ARG A 1 226 ? -10.606 -13.761 3.351 1.00 95.69 226 ARG A O 1
ATOM 1844 N N . ILE A 1 227 ? -10.073 -11.755 2.491 1.00 94.69 227 ILE A N 1
ATOM 1845 C CA . ILE A 1 227 ? -10.566 -10.992 3.642 1.00 94.69 227 ILE A CA 1
ATOM 1846 C C . ILE A 1 227 ? -12.084 -11.154 3.803 1.00 94.69 227 ILE A C 1
ATOM 1848 O O . ILE A 1 227 ? -12.540 -11.430 4.911 1.00 94.69 227 ILE A O 1
ATOM 1852 N N . SER A 1 228 ? -12.849 -11.089 2.711 1.00 93.12 228 SER A N 1
ATOM 1853 C CA . SER A 1 228 ? -14.307 -11.272 2.719 1.00 93.12 228 SER A CA 1
ATOM 1854 C C . SER A 1 228 ? -14.764 -12.680 3.090 1.00 93.12 228 SER A C 1
ATOM 1856 O O . SER A 1 228 ? -15.881 -12.850 3.575 1.00 93.12 228 SER A O 1
ATOM 1858 N N . SER A 1 229 ? -13.923 -13.699 2.878 1.00 92.62 229 SER A N 1
ATOM 1859 C CA . SER A 1 229 ? -14.236 -15.079 3.271 1.00 92.62 229 SER A CA 1
ATOM 1860 C C . SER A 1 229 ? -14.144 -15.329 4.775 1.00 92.62 229 SER A C 1
ATOM 1862 O O . SER A 1 229 ? -14.646 -16.343 5.257 1.00 92.62 229 SER A O 1
ATOM 1864 N N . LYS A 1 230 ? -13.476 -14.444 5.523 1.00 90.81 230 LYS A N 1
ATOM 1865 C CA . LYS A 1 230 ? -13.219 -14.656 6.943 1.00 90.81 230 LYS A CA 1
ATOM 1866 C C . LYS A 1 230 ? -14.335 -14.072 7.797 1.00 90.81 230 LYS A C 1
ATOM 1868 O O . LYS A 1 230 ? -14.806 -12.965 7.552 1.00 90.81 230 LYS A O 1
ATOM 1873 N N . GLU A 1 231 ? -14.701 -14.798 8.849 1.00 88.25 231 GLU A N 1
ATOM 1874 C CA . GLU A 1 231 ? -15.823 -14.391 9.687 1.00 88.25 231 GLU A CA 1
ATOM 1875 C C . GLU A 1 231 ? -15.548 -13.111 10.482 1.00 88.25 231 GLU A C 1
ATOM 1877 O O . GLU A 1 231 ? -14.422 -12.886 10.941 1.00 88.25 231 GLU A O 1
ATOM 1882 N N . ASN A 1 232 ? -16.579 -12.287 10.674 1.00 87.44 232 ASN A N 1
ATOM 1883 C CA . ASN A 1 232 ? -16.502 -11.058 11.465 1.00 87.44 232 ASN A CA 1
ATOM 1884 C C . ASN A 1 232 ? -17.186 -11.175 12.831 1.00 87.44 232 ASN A C 1
ATOM 1886 O O . ASN A 1 232 ? -17.931 -12.116 13.106 1.00 87.44 232 ASN A O 1
ATOM 1890 N N . LYS A 1 233 ? -16.951 -10.179 13.689 1.00 82.06 233 LYS A N 1
ATOM 1891 C CA . LYS A 1 233 ? -17.412 -10.155 15.084 1.00 82.06 233 LYS A CA 1
ATOM 1892 C C . LYS A 1 233 ? -18.935 -10.119 15.263 1.00 82.06 233 LYS A C 1
ATOM 1894 O O . LYS A 1 233 ? -19.412 -10.250 16.387 1.00 82.06 233 LYS A O 1
ATOM 1899 N N . PHE A 1 234 ? -19.699 -9.891 14.192 1.00 77.62 234 PHE A N 1
ATOM 1900 C CA . PHE A 1 234 ? -21.166 -9.902 14.206 1.00 77.62 234 PHE A CA 1
ATOM 1901 C C . PHE A 1 234 ? -21.760 -11.196 13.634 1.00 77.62 234 PHE A C 1
ATOM 1903 O O . PHE A 1 234 ? -22.956 -11.435 13.787 1.00 77.62 234 PHE A O 1
ATOM 1910 N N . GLN A 1 235 ? -20.944 -12.062 13.029 1.00 76.50 235 GLN A N 1
ATOM 1911 C CA . GLN A 1 235 ? -21.389 -13.374 12.572 1.00 76.50 235 GLN A CA 1
ATOM 1912 C C . GLN A 1 235 ? -21.430 -14.349 13.757 1.00 76.50 235 GLN A C 1
ATOM 1914 O O . GLN A 1 235 ? -20.403 -14.830 14.245 1.00 76.50 235 GLN A O 1
ATOM 1919 N N . SER A 1 236 ? -22.641 -14.613 14.260 1.00 62.66 236 SER A N 1
ATOM 1920 C CA . SER A 1 236 ? -22.857 -15.567 15.356 1.00 62.66 236 SER A CA 1
ATOM 1921 C C . SER A 1 236 ? -22.680 -17.016 14.886 1.00 62.66 236 SER A C 1
ATOM 1923 O O . SER A 1 236 ? -23.046 -17.344 13.760 1.00 62.66 236 SER A O 1
ATOM 1925 N N . GLU A 1 237 ? -22.217 -17.901 15.775 1.00 56.22 237 GLU A N 1
ATOM 1926 C CA . GLU A 1 237 ? -22.098 -19.354 15.529 1.00 56.22 237 GLU A CA 1
ATOM 1927 C C . GLU A 1 237 ? -23.446 -20.044 15.220 1.00 56.22 237 GLU A C 1
ATOM 1929 O O . GLU A 1 237 ? -23.474 -21.175 14.741 1.00 56.22 237 GLU A O 1
ATOM 1934 N N . HIS A 1 238 ? -24.574 -19.361 15.459 1.00 51.75 238 HIS A N 1
ATOM 1935 C CA . HIS A 1 238 ? -25.933 -19.889 15.292 1.00 51.75 238 HIS A CA 1
ATOM 1936 C C . HIS A 1 238 ? -26.774 -19.161 14.227 1.00 51.75 238 HIS A C 1
ATOM 1938 O O . HIS A 1 238 ? -27.959 -19.464 14.067 1.00 51.75 238 HIS A O 1
ATOM 1944 N N . ALA A 1 239 ? -26.202 -18.221 13.469 1.00 51.03 239 ALA A N 1
ATOM 1945 C CA . ALA A 1 239 ? -26.953 -17.483 12.457 1.00 51.03 239 ALA A CA 1
ATOM 1946 C C . ALA A 1 239 ? -27.049 -18.297 11.158 1.00 51.03 239 ALA A C 1
ATOM 1948 O O . ALA A 1 239 ? -26.163 -18.270 10.314 1.00 51.03 239 ALA A O 1
ATOM 1949 N N . LYS A 1 240 ? -28.193 -18.964 10.961 1.00 46.62 240 LYS A N 1
ATOM 1950 C CA . LYS A 1 240 ? -28.673 -19.449 9.648 1.00 46.62 240 LYS A CA 1
ATOM 1951 C C . LYS A 1 240 ? -29.037 -18.312 8.673 1.00 46.62 240 LYS A C 1
ATOM 1953 O O . LYS A 1 240 ? -29.580 -18.569 7.604 1.00 46.62 240 LYS A O 1
ATOM 1958 N N . LEU A 1 241 ? -28.771 -17.066 9.046 1.00 48.53 241 LEU A N 1
ATOM 1959 C CA . LEU A 1 241 ? -28.867 -15.899 8.184 1.00 48.53 241 LEU A CA 1
ATOM 1960 C C . LEU A 1 241 ? -27.434 -15.494 7.871 1.00 48.53 241 LEU A C 1
ATOM 1962 O O . LEU A 1 241 ? -26.641 -15.369 8.802 1.00 48.53 241 LEU A O 1
ATOM 1966 N N . GLU A 1 242 ? -27.106 -15.326 6.590 1.00 48.03 242 GLU A N 1
ATOM 1967 C CA . GLU A 1 242 ? -25.858 -14.712 6.140 1.00 48.03 242 GLU A CA 1
ATOM 1968 C C . GLU A 1 242 ? -25.727 -13.325 6.796 1.00 48.03 242 GLU A C 1
ATOM 1970 O O . GLU A 1 242 ? -26.130 -12.316 6.229 1.00 48.03 242 GLU A O 1
ATOM 1975 N N . GLY A 1 243 ? -25.211 -13.263 8.028 1.00 54.03 243 GLY A N 1
ATOM 1976 C CA . GLY A 1 243 ? -24.761 -12.017 8.630 1.00 54.03 243 GLY A CA 1
ATOM 1977 C C . GLY A 1 243 ? -23.744 -11.427 7.669 1.00 54.03 243 GLY A C 1
ATOM 1978 O O . GLY A 1 243 ? -22.866 -12.167 7.213 1.00 54.03 243 GLY A O 1
ATOM 1979 N N . GLU A 1 244 ? -23.927 -10.157 7.303 1.00 66.94 244 GLU A N 1
ATOM 1980 C CA . GLU A 1 244 ? -23.229 -9.503 6.194 1.00 66.94 244 GLU A CA 1
ATOM 1981 C C . GLU A 1 244 ? -21.744 -9.892 6.200 1.00 66.94 244 GLU A C 1
ATOM 1983 O O . GLU A 1 244 ? -21.016 -9.669 7.177 1.00 66.94 244 GLU A O 1
ATOM 1988 N N . LYS A 1 245 ? -21.332 -10.617 5.149 1.00 79.38 245 LYS A N 1
ATOM 1989 C CA . LYS A 1 245 ? -19.942 -11.049 4.953 1.00 79.38 245 LYS A CA 1
ATOM 1990 C C . LYS A 1 245 ? -19.040 -9.829 5.062 1.00 79.38 245 LYS A C 1
ATOM 1992 O O . LYS A 1 245 ? -19.465 -8.724 4.742 1.00 79.38 245 LYS A O 1
ATOM 1997 N N . THR A 1 246 ? -17.789 -10.031 5.474 1.00 87.75 246 THR A N 1
ATOM 1998 C CA . THR A 1 246 ? -16.855 -8.908 5.541 1.00 87.75 246 THR A CA 1
ATOM 1999 C C . THR A 1 246 ? -16.752 -8.228 4.179 1.00 87.75 246 THR A C 1
ATOM 2001 O O . THR A 1 246 ? -16.344 -8.844 3.192 1.00 87.75 246 THR A O 1
ATOM 2004 N N . LYS A 1 247 ? -17.123 -6.956 4.123 1.00 90.19 247 LYS A N 1
ATOM 2005 C CA . LYS A 1 247 ? -17.025 -6.116 2.944 1.00 90.19 247 LYS A CA 1
ATOM 2006 C C . LYS A 1 247 ? -15.659 -5.442 2.919 1.00 90.19 247 LYS A C 1
ATOM 2008 O O . LYS A 1 247 ? -15.119 -5.027 3.946 1.00 90.19 247 LYS A O 1
ATOM 2013 N N . VAL A 1 248 ? -15.074 -5.403 1.727 1.00 93.81 248 VAL A N 1
ATOM 2014 C CA . VAL A 1 248 ? -13.759 -4.817 1.481 1.00 93.81 248 VAL A CA 1
ATOM 2015 C C . VAL A 1 248 ? -13.914 -3.687 0.483 1.00 93.81 248 VAL A C 1
ATOM 2017 O O . VAL A 1 248 ? -14.282 -3.921 -0.668 1.00 93.81 248 VAL A O 1
ATOM 2020 N N . THR A 1 249 ? -13.562 -2.484 0.918 1.00 94.62 249 THR A N 1
ATOM 2021 C CA . THR A 1 249 ? -13.530 -1.289 0.078 1.00 94.62 249 THR A CA 1
ATOM 2022 C C . THR A 1 249 ? -12.101 -0.805 -0.061 1.00 94.62 249 THR A C 1
ATOM 2024 O O . THR A 1 249 ? -11.316 -0.832 0.887 1.00 94.62 249 THR A O 1
ATOM 2027 N N . MET A 1 250 ? -11.734 -0.404 -1.275 1.00 97.19 250 MET A N 1
ATOM 2028 C CA . MET A 1 250 ? -10.381 0.029 -1.597 1.00 97.19 250 MET A CA 1
ATOM 2029 C C . MET A 1 250 ? -10.424 1.350 -2.356 1.00 97.19 250 MET A C 1
ATOM 2031 O O . MET A 1 250 ? -11.304 1.555 -3.191 1.00 97.19 250 MET A O 1
ATOM 2035 N N . GLY A 1 251 ? -9.447 2.215 -2.102 1.00 97.75 251 GLY A N 1
ATOM 2036 C CA . GLY A 1 251 ? -9.251 3.448 -2.855 1.00 97.75 251 GLY A CA 1
ATOM 2037 C C . GLY A 1 251 ? -7.793 3.876 -2.869 1.00 97.75 251 GLY A C 1
ATOM 2038 O O . GLY A 1 251 ? -7.026 3.550 -1.962 1.00 97.75 251 GLY A O 1
ATOM 2039 N N . VAL A 1 252 ? -7.410 4.620 -3.902 1.00 98.25 252 VAL A N 1
ATOM 2040 C CA . VAL A 1 252 ? -6.079 5.222 -4.019 1.00 98.25 252 VAL A CA 1
ATOM 2041 C C . VAL A 1 252 ? -6.209 6.736 -4.086 1.00 98.25 252 VAL A C 1
ATOM 2043 O O . VAL A 1 252 ? -7.047 7.277 -4.805 1.00 98.25 252 VAL A O 1
ATOM 2046 N N . ILE A 1 253 ? -5.378 7.432 -3.320 1.00 98.06 253 ILE A N 1
ATOM 2047 C CA . ILE A 1 253 ? -5.313 8.888 -3.287 1.00 98.06 253 ILE A CA 1
ATOM 2048 C C . ILE A 1 253 ? -3.903 9.298 -3.704 1.00 98.06 253 ILE A C 1
ATOM 2050 O O . ILE A 1 253 ? -2.924 9.072 -2.989 1.00 98.06 253 ILE A O 1
ATOM 2054 N N . GLY A 1 254 ? -3.809 9.936 -4.865 1.00 97.12 254 GLY A N 1
ATOM 2055 C CA . GLY A 1 254 ? -2.591 10.572 -5.334 1.00 97.12 254 GLY A CA 1
ATOM 2056 C C . GLY A 1 254 ? -2.321 11.871 -4.574 1.00 97.12 254 GLY A C 1
ATOM 2057 O O . GLY A 1 254 ? -3.086 12.832 -4.665 1.00 97.12 254 GLY A O 1
ATOM 2058 N N . VAL A 1 255 ? -1.229 11.907 -3.815 1.00 95.31 255 VAL A N 1
ATOM 2059 C CA . VAL A 1 255 ? -0.798 13.020 -2.962 1.00 95.31 255 VAL A CA 1
ATOM 2060 C C . VAL A 1 255 ? 0.042 13.983 -3.795 1.00 95.31 255 VAL A C 1
ATOM 2062 O O . VAL A 1 255 ? 1.246 13.789 -3.953 1.00 95.31 255 VAL A O 1
ATOM 2065 N N . ASN A 1 256 ? -0.590 15.026 -4.344 1.00 92.75 256 ASN A N 1
ATOM 2066 C CA . ASN A 1 256 ? 0.023 15.898 -5.357 1.00 92.75 256 ASN A CA 1
ATOM 2067 C C . ASN A 1 256 ? 0.505 15.118 -6.601 1.00 92.75 256 ASN A C 1
ATOM 2069 O O . ASN A 1 256 ? 1.480 15.489 -7.250 1.00 92.75 256 ASN A O 1
ATOM 2073 N N . TYR A 1 257 ? -0.170 14.010 -6.905 1.00 93.50 257 TYR A N 1
ATOM 2074 C CA . TYR A 1 257 ? 0.155 13.089 -7.990 1.00 93.50 257 TYR A CA 1
ATOM 2075 C C . TYR A 1 257 ? -1.138 12.623 -8.660 1.00 93.50 257 TYR A C 1
ATOM 2077 O O . TYR A 1 257 ? -2.131 12.374 -7.975 1.00 93.50 257 TYR A O 1
ATOM 2085 N N . ASN A 1 258 ? -1.150 12.532 -9.990 1.00 95.56 258 ASN A N 1
ATOM 2086 C CA . ASN A 1 258 ? -2.273 11.976 -10.743 1.00 95.56 258 ASN A CA 1
ATOM 2087 C C . ASN A 1 258 ? -2.012 10.490 -10.989 1.00 95.56 258 ASN A C 1
ATOM 2089 O O . ASN A 1 258 ? -1.241 10.142 -11.885 1.00 95.56 258 ASN A O 1
ATOM 2093 N N . VAL A 1 259 ? -2.658 9.639 -10.194 1.00 95.81 259 VAL A N 1
ATOM 2094 C CA . VAL A 1 259 ? -2.618 8.182 -10.373 1.00 95.81 259 VAL A CA 1
ATOM 2095 C C . VAL A 1 259 ? -3.225 7.838 -11.729 1.00 95.81 259 VAL A C 1
ATOM 2097 O O . VAL A 1 259 ? -4.298 8.345 -12.070 1.00 95.81 259 VAL A O 1
ATOM 2100 N N . GLN A 1 260 ? -2.528 7.021 -12.514 1.00 94.56 260 GLN A N 1
ATOM 2101 C CA . GLN A 1 260 ? -3.012 6.643 -13.833 1.00 94.56 260 GLN A CA 1
ATOM 2102 C C . GLN A 1 260 ? -4.020 5.510 -13.676 1.00 94.56 260 GLN A C 1
ATOM 2104 O O . GLN A 1 260 ? -3.845 4.611 -12.868 1.00 94.56 260 GLN A O 1
ATOM 2109 N N . LYS A 1 261 ? -5.110 5.530 -14.439 1.00 94.25 261 LYS A N 1
ATOM 2110 C CA . LYS A 1 261 ? -6.121 4.465 -14.331 1.00 94.25 261 LYS A CA 1
ATOM 2111 C C . LYS A 1 261 ? -5.570 3.109 -14.768 1.00 94.25 261 LYS A C 1
ATOM 2113 O O . LYS A 1 261 ? -5.974 2.074 -14.253 1.00 94.25 261 LYS A O 1
ATOM 2118 N N . ASP A 1 262 ? -4.639 3.133 -15.709 1.00 92.38 262 ASP A N 1
ATOM 2119 C CA . ASP A 1 262 ? -4.079 1.970 -16.372 1.00 92.38 262 ASP A CA 1
ATOM 2120 C C . ASP A 1 262 ? -2.722 1.541 -15.785 1.00 92.38 262 ASP A C 1
ATOM 2122 O O . ASP A 1 262 ? -2.000 0.807 -16.451 1.00 92.38 262 ASP A O 1
ATOM 2126 N N . ASP A 1 263 ? -2.340 1.997 -14.583 1.00 90.81 263 ASP A N 1
ATOM 2127 C CA . ASP A 1 263 ? -1.120 1.560 -13.870 1.00 90.81 263 ASP A CA 1
ATOM 2128 C C . ASP A 1 263 ? -1.343 0.321 -12.975 1.00 90.81 263 ASP A C 1
ATOM 2130 O O . ASP A 1 263 ? -0.421 -0.160 -12.317 1.00 90.81 263 ASP A O 1
ATOM 2134 N N . GLY A 1 264 ? -2.565 -0.220 -12.990 1.00 94.25 264 GLY A N 1
ATOM 2135 C CA . GLY A 1 264 ? -3.023 -1.330 -12.155 1.00 94.25 264 GLY A CA 1
ATOM 2136 C C . GLY A 1 264 ? -3.985 -0.892 -11.050 1.00 94.25 264 GLY A C 1
ATOM 2137 O O . GLY A 1 264 ? -4.813 -1.692 -10.613 1.00 94.25 264 GLY A O 1
ATOM 2138 N N . PHE A 1 265 ? -3.980 0.381 -10.632 1.00 96.62 265 PHE A N 1
ATOM 2139 C CA . PHE A 1 265 ? -4.937 0.842 -9.624 1.00 96.62 265 PHE A CA 1
ATOM 2140 C C . PHE A 1 265 ? -6.381 0.853 -10.129 1.00 96.62 265 PHE A C 1
ATOM 2142 O O . PHE A 1 265 ? -7.278 0.528 -9.351 1.00 96.62 265 PHE A O 1
ATOM 2149 N N . GLY A 1 266 ? -6.631 1.167 -11.405 1.00 96.12 266 GLY A N 1
ATOM 2150 C CA . GLY A 1 266 ? -7.989 1.153 -11.968 1.00 96.12 266 GLY A CA 1
ATOM 2151 C C . GLY A 1 266 ? -8.656 -0.213 -11.872 1.00 96.12 266 GLY A C 1
ATOM 2152 O O . GLY A 1 266 ? -9.817 -0.294 -11.479 1.00 96.12 266 GLY A O 1
ATOM 2153 N N . GLU A 1 267 ? -7.902 -1.278 -12.133 1.00 96.25 267 GLU A N 1
ATOM 2154 C CA . GLU A 1 267 ? -8.362 -2.662 -11.990 1.00 96.25 267 GLU A CA 1
ATOM 2155 C C . GLU A 1 267 ? -8.444 -3.089 -10.514 1.00 96.25 267 GLU A C 1
ATOM 2157 O O . GLU A 1 267 ? -9.351 -3.818 -10.122 1.00 96.25 267 GLU A O 1
ATOM 2162 N N . CYS A 1 268 ? -7.541 -2.594 -9.662 1.00 97.56 268 CYS A N 1
ATOM 2163 C CA . CYS A 1 268 ? -7.495 -2.965 -8.249 1.00 97.56 268 CYS A CA 1
ATOM 2164 C C . CYS A 1 268 ? -8.632 -2.338 -7.426 1.00 97.56 268 CYS A C 1
ATOM 2166 O O . CYS A 1 268 ? -9.393 -3.039 -6.748 1.00 97.56 268 CYS A O 1
ATOM 2168 N N . VAL A 1 269 ? -8.727 -1.005 -7.451 1.00 96.50 269 VAL A N 1
ATOM 2169 C CA . VAL A 1 269 ? -9.633 -0.230 -6.588 1.00 96.50 269 VAL A CA 1
ATOM 2170 C C . VAL A 1 269 ? -10.909 0.212 -7.306 1.00 96.50 269 VAL A C 1
ATOM 2172 O O . VAL A 1 269 ? -11.871 0.607 -6.649 1.00 96.50 269 VAL A O 1
ATOM 2175 N N . GLY A 1 270 ? -10.943 0.101 -8.637 1.00 96.25 270 GLY A N 1
ATOM 2176 C CA . GLY A 1 270 ? -11.997 0.637 -9.492 1.00 96.25 270 GLY A CA 1
ATOM 2177 C C . GLY A 1 270 ? -11.750 2.105 -9.842 1.00 96.25 270 GLY A C 1
ATOM 2178 O O . GLY A 1 270 ? -11.426 2.914 -8.976 1.00 96.25 270 GLY A O 1
ATOM 2179 N N . GLU A 1 271 ? -11.963 2.488 -11.104 1.00 95.88 271 GLU A N 1
ATOM 2180 C CA . GLU A 1 271 ? -11.656 3.845 -11.593 1.00 95.88 271 GLU A CA 1
ATOM 2181 C C . GLU A 1 271 ? -12.323 4.980 -10.799 1.00 95.88 271 GLU A C 1
ATOM 2183 O O . GLU A 1 271 ? -11.766 6.072 -10.695 1.00 95.88 271 GLU A O 1
ATOM 2188 N N . LYS A 1 272 ? -13.512 4.733 -10.233 1.00 95.12 272 LYS A N 1
ATOM 2189 C CA . LYS A 1 272 ? -14.248 5.709 -9.412 1.00 95.12 272 LYS A CA 1
ATOM 2190 C C . LYS A 1 272 ? -13.598 5.987 -8.049 1.00 95.12 272 LYS A C 1
ATOM 2192 O O . LYS A 1 272 ? -13.872 7.026 -7.458 1.00 95.12 272 LYS A O 1
ATOM 2197 N N . ASN A 1 273 ? -12.741 5.079 -7.581 1.00 96.75 273 ASN A N 1
ATOM 2198 C CA . ASN A 1 273 ? -12.047 5.155 -6.295 1.00 96.75 273 ASN A CA 1
ATOM 2199 C C . ASN A 1 273 ? -10.579 5.586 -6.465 1.00 96.75 273 ASN A C 1
ATOM 2201 O O . ASN A 1 273 ? -9.740 5.346 -5.591 1.00 96.75 273 ASN A O 1
ATOM 2205 N N . ILE A 1 274 ? -10.269 6.213 -7.604 1.00 97.69 274 ILE A N 1
ATOM 2206 C CA . ILE A 1 274 ? -9.007 6.897 -7.856 1.00 97.69 274 ILE A CA 1
ATOM 2207 C C . ILE A 1 274 ? -9.221 8.386 -7.613 1.00 97.69 274 ILE A C 1
ATOM 2209 O O . ILE A 1 274 ? -9.960 9.056 -8.335 1.00 97.69 274 ILE A O 1
ATOM 2213 N N . TYR A 1 275 ? -8.536 8.915 -6.607 1.00 97.31 275 TYR A N 1
ATOM 2214 C CA . TYR A 1 275 ? -8.643 10.310 -6.216 1.00 97.31 275 TYR A CA 1
ATOM 2215 C C . TYR A 1 275 ? -7.322 11.038 -6.422 1.00 97.31 275 TYR A C 1
ATOM 2217 O O . TYR A 1 275 ? -6.241 10.504 -6.177 1.00 97.31 275 TYR A O 1
ATOM 2225 N N . HIS A 1 276 ? -7.415 12.307 -6.803 1.00 96.44 276 HIS A N 1
ATOM 2226 C CA . HIS A 1 276 ? -6.280 13.216 -6.834 1.00 96.44 276 HIS A CA 1
ATOM 2227 C C . HIS A 1 276 ? -6.470 14.293 -5.769 1.00 96.44 276 HIS A C 1
ATOM 2229 O O . HIS A 1 276 ? -7.411 15.091 -5.837 1.00 96.44 276 HIS A O 1
ATOM 2235 N N . ALA A 1 277 ? -5.580 14.308 -4.779 1.00 95.12 277 ALA A N 1
ATOM 2236 C CA . ALA A 1 277 ? -5.533 15.352 -3.774 1.00 95.12 277 ALA A CA 1
ATOM 2237 C C . ALA A 1 277 ? -4.589 16.464 -4.231 1.00 95.12 277 ALA A C 1
ATOM 2239 O O . ALA A 1 277 ? -3.444 16.196 -4.602 1.00 95.12 277 ALA A O 1
ATOM 2240 N N . LYS A 1 278 ? -5.062 17.713 -4.152 1.00 90.81 278 LYS A N 1
ATOM 2241 C CA . LYS A 1 278 ? -4.276 18.925 -4.434 1.00 90.81 278 LYS A CA 1
ATOM 2242 C C . LYS A 1 278 ? -3.816 19.639 -3.166 1.00 90.81 278 LYS A C 1
ATOM 2244 O O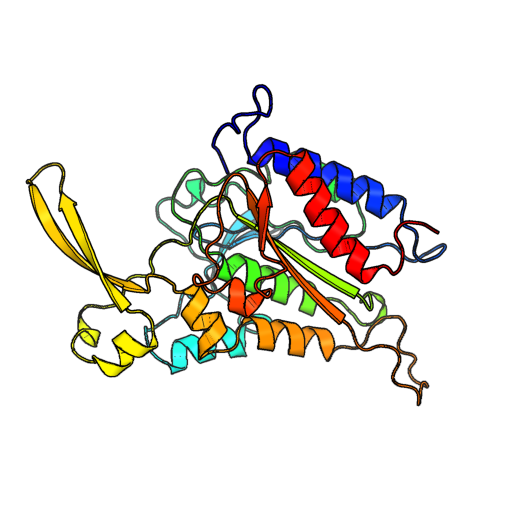 . LYS A 1 278 ? -3.010 20.558 -3.257 1.00 90.81 278 LYS A O 1
ATOM 2249 N N . ASN A 1 279 ? -4.337 19.248 -2.006 1.00 89.44 279 ASN A N 1
ATOM 2250 C CA . ASN A 1 279 ? -3.992 19.774 -0.685 1.00 89.44 279 ASN A CA 1
ATOM 2251 C C . ASN A 1 279 ? -4.429 18.779 0.414 1.00 89.44 279 ASN A C 1
ATOM 2253 O O . ASN A 1 279 ? -5.052 17.753 0.127 1.00 89.44 279 ASN A O 1
ATOM 2257 N N . GLY A 1 280 ? -4.154 19.090 1.683 1.00 86.19 280 GLY A N 1
ATOM 2258 C CA . GLY A 1 280 ? -4.513 18.232 2.815 1.00 86.19 280 GLY A CA 1
ATOM 2259 C C . GLY A 1 280 ? -6.017 18.084 3.047 1.00 86.19 280 GLY A C 1
ATOM 2260 O O . GLY A 1 280 ? -6.473 17.026 3.481 1.00 86.19 280 GLY A O 1
ATOM 2261 N N . LYS A 1 281 ? -6.821 19.105 2.713 1.00 91.00 281 LYS A N 1
ATOM 2262 C CA . LYS A 1 281 ? -8.288 19.016 2.827 1.00 91.00 281 LYS A CA 1
ATOM 2263 C C . LYS A 1 281 ? -8.855 17.973 1.870 1.00 91.00 281 LYS A C 1
ATOM 2265 O O . LYS A 1 281 ? -9.786 17.267 2.250 1.00 91.00 281 LYS A O 1
ATOM 2270 N N . ASP A 1 282 ? -8.285 17.852 0.673 1.00 94.12 282 ASP A N 1
ATOM 2271 C CA . ASP A 1 282 ? -8.680 16.825 -0.289 1.00 94.12 282 ASP A CA 1
ATOM 2272 C C . ASP A 1 282 ? -8.349 15.423 0.235 1.00 94.12 282 ASP A C 1
ATOM 2274 O O . ASP A 1 282 ? -9.217 14.555 0.221 1.00 94.12 282 ASP A O 1
ATOM 2278 N N . VAL A 1 283 ? -7.136 15.212 0.772 1.00 94.06 283 VAL A N 1
ATOM 2279 C CA . VAL A 1 283 ? -6.745 13.921 1.378 1.00 94.06 283 VAL A CA 1
ATOM 2280 C C . VAL A 1 283 ? -7.739 13.527 2.468 1.00 94.06 283 VAL A C 1
ATOM 2282 O O . VAL A 1 283 ? -8.266 12.417 2.458 1.00 94.06 283 VAL A O 1
ATOM 2285 N N . TYR A 1 284 ? -8.041 14.457 3.376 1.00 94.62 284 TYR A N 1
ATOM 2286 C CA . TYR A 1 284 ? -8.989 14.235 4.463 1.00 94.62 284 TYR A CA 1
ATOM 2287 C C . TYR A 1 284 ? -10.385 13.883 3.936 1.00 94.62 284 TYR A C 1
ATOM 2289 O O . TYR A 1 284 ? -10.975 12.894 4.365 1.00 94.62 284 TYR A O 1
ATOM 2297 N N . LYS A 1 285 ? -10.891 14.660 2.970 1.00 94.88 285 LYS A N 1
ATOM 2298 C CA . LYS A 1 285 ? -12.192 14.434 2.334 1.00 94.88 285 LYS A CA 1
ATOM 2299 C C . LYS A 1 285 ? -12.280 13.039 1.714 1.00 94.88 285 LYS A C 1
ATOM 2301 O O . LYS A 1 285 ? -13.275 12.358 1.927 1.00 94.88 285 LYS A O 1
ATOM 2306 N N . TYR A 1 286 ? -11.275 12.614 0.952 1.00 95.62 286 TYR A N 1
ATOM 2307 C CA . TYR A 1 286 ? -11.312 11.315 0.278 1.00 95.62 286 TYR A CA 1
ATOM 2308 C C . TYR A 1 286 ? -11.170 10.146 1.251 1.00 95.62 286 TYR A C 1
ATOM 2310 O O . TYR A 1 286 ? -11.888 9.163 1.102 1.00 95.62 286 TYR A O 1
ATOM 2318 N N . ILE A 1 287 ? -10.321 10.271 2.280 1.00 94.50 287 ILE A N 1
ATOM 2319 C CA . ILE A 1 287 ? -10.244 9.262 3.344 1.00 94.50 287 ILE A CA 1
ATOM 2320 C C . ILE A 1 287 ? -11.597 9.118 4.036 1.00 94.50 287 ILE A C 1
ATOM 2322 O O . ILE A 1 287 ? -12.082 8.002 4.205 1.00 94.50 287 ILE A O 1
ATOM 2326 N N . LEU A 1 288 ? -12.233 10.235 4.399 1.00 90.88 288 LEU A N 1
ATOM 2327 C CA . LEU A 1 288 ? -13.564 10.182 4.982 1.00 90.88 288 LEU A CA 1
ATOM 2328 C C . LEU A 1 288 ? -14.575 9.570 4.020 1.00 90.88 288 LEU A C 1
ATOM 2330 O O . LEU A 1 288 ? -15.323 8.706 4.446 1.00 90.88 288 LEU A O 1
ATOM 2334 N N . ASN A 1 289 ? -14.617 9.964 2.750 1.00 90.19 289 ASN A N 1
ATOM 2335 C CA . ASN A 1 289 ? -15.563 9.372 1.804 1.00 90.19 289 ASN A CA 1
ATOM 2336 C C . ASN A 1 289 ? -15.427 7.843 1.757 1.00 90.19 289 ASN A C 1
ATOM 2338 O O . ASN A 1 289 ? -16.426 7.153 1.910 1.00 90.19 289 ASN A O 1
ATOM 2342 N N . LEU A 1 290 ? -14.198 7.323 1.676 1.00 91.44 290 LEU A N 1
ATOM 2343 C CA . LEU A 1 290 ? -13.934 5.881 1.678 1.00 91.44 290 LEU A CA 1
ATOM 2344 C C . LEU A 1 290 ? -14.336 5.190 2.987 1.00 91.44 290 LEU A C 1
ATOM 2346 O O . LEU A 1 290 ? -14.806 4.062 2.959 1.00 91.44 290 LEU A O 1
ATOM 2350 N N . ILE A 1 291 ? -14.169 5.849 4.136 1.00 86.75 291 ILE A N 1
ATOM 2351 C CA . ILE A 1 291 ? -14.627 5.310 5.427 1.00 86.75 291 ILE A CA 1
ATOM 2352 C C . ILE A 1 291 ? -16.159 5.316 5.508 1.00 86.75 291 ILE A C 1
ATOM 2354 O O . ILE A 1 291 ? -16.756 4.433 6.114 1.00 86.75 291 ILE A O 1
ATOM 2358 N N . ASN A 1 292 ? -16.809 6.309 4.909 1.00 76.69 292 ASN A N 1
ATOM 2359 C CA . ASN A 1 292 ? -18.213 6.607 5.160 1.00 76.69 292 ASN A CA 1
ATOM 2360 C C . ASN A 1 292 ? -19.195 6.075 4.125 1.00 76.69 292 ASN A C 1
ATOM 2362 O O . ASN A 1 292 ? -20.375 5.917 4.437 1.00 76.69 292 ASN A O 1
ATOM 2366 N N . GLU A 1 293 ? -18.710 5.742 2.932 1.00 61.91 293 GLU A N 1
ATOM 2367 C CA . GLU A 1 293 ? -19.395 4.809 2.036 1.00 61.91 293 GLU A CA 1
ATOM 2368 C C . GLU A 1 293 ? -19.667 3.462 2.737 1.00 61.91 293 GLU A C 1
ATOM 2370 O O . GLU A 1 293 ? -20.649 2.794 2.415 1.00 61.91 293 GLU A O 1
ATOM 2375 N N . GLU A 1 294 ? -18.883 3.122 3.769 1.00 55.03 294 GLU A N 1
ATOM 2376 C CA . GLU A 1 294 ? -18.997 1.863 4.509 1.00 55.03 294 GLU A CA 1
ATOM 2377 C C . GLU A 1 294 ? -19.765 1.969 5.831 1.00 55.03 294 GLU A C 1
ATOM 2379 O O . GLU A 1 294 ? -20.435 1.021 6.224 1.00 55.03 294 GLU A O 1
ATOM 2384 N N . THR A 1 295 ? -19.723 3.104 6.535 1.00 54.56 295 THR A N 1
ATOM 2385 C CA . THR A 1 295 ? -20.380 3.220 7.853 1.00 54.56 295 THR A CA 1
ATOM 2386 C C . THR A 1 295 ? -21.893 3.422 7.795 1.00 54.56 295 THR A C 1
ATOM 2388 O O . THR A 1 295 ? -22.525 3.398 8.846 1.00 54.56 295 THR A O 1
ATOM 2391 N N . GLY A 1 296 ? -22.487 3.594 6.606 1.00 46.00 296 GLY A N 1
ATOM 2392 C CA . GLY A 1 296 ? -23.928 3.793 6.448 1.00 46.00 296 GLY A CA 1
ATOM 2393 C C . GLY A 1 296 ? -24.412 5.058 7.165 1.00 46.00 296 GLY A C 1
ATOM 2394 O O . GLY A 1 296 ? -24.913 4.990 8.278 1.00 46.00 296 GLY A O 1
ATOM 2395 N N . ARG A 1 297 ? -24.321 6.205 6.475 1.00 41.53 297 ARG A N 1
ATOM 2396 C CA . ARG A 1 297 ? -24.739 7.555 6.919 1.00 41.53 297 ARG A CA 1
ATOM 2397 C C . ARG A 1 297 ? -23.833 8.191 7.975 1.00 41.53 297 ARG A C 1
ATOM 2399 O O . ARG A 1 297 ? -24.053 8.131 9.174 1.00 41.53 297 ARG A O 1
ATOM 2406 N N . LEU A 1 298 ? -22.894 8.990 7.479 1.00 44.50 298 LEU A N 1
ATOM 2407 C CA . LEU A 1 298 ? -22.152 9.990 8.256 1.00 44.50 298 LEU A CA 1
ATOM 2408 C C . LEU A 1 298 ? -22.984 11.071 8.945 1.00 44.50 298 LEU A C 1
ATOM 2410 O O . LEU A 1 298 ? -22.434 11.875 9.698 1.00 44.50 298 LEU A O 1
ATOM 2414 N N . LYS A 1 299 ? -24.254 11.186 8.584 1.00 31.72 299 LYS A N 1
ATOM 2415 C CA . LYS A 1 299 ? -25.202 12.143 9.126 1.00 31.72 299 LYS A CA 1
ATOM 2416 C C . LYS A 1 299 ? -26.572 11.516 8.954 1.00 31.72 299 LYS A C 1
ATOM 2418 O O . LYS A 1 299 ? -27.073 11.498 7.837 1.00 31.72 299 LYS A O 1
ATOM 2423 N N . ASP A 1 300 ? -27.082 10.941 10.027 1.00 33.50 300 ASP A N 1
ATOM 2424 C CA . ASP A 1 300 ? -28.431 11.202 10.523 1.00 33.50 300 ASP A CA 1
ATOM 2425 C C . ASP A 1 300 ? -28.352 11.202 12.054 1.00 33.50 300 ASP A C 1
ATOM 2427 O O . ASP A 1 300 ? -27.724 10.270 12.609 1.00 33.50 300 ASP A O 1
#

Radius of gyration: 20.1 Å; chains: 1; bounding box: 59×47×52 Å

Secondary structure (DSSP, 8-state):
--SB-TTSTT-BHHHHHHHHHHHHHHHHHH--SSTT----EEE--BSSSEEEEETTTTEEEEE-TTTT--SSHHHHHHHHHTTTT---PPB--TTHHHHTTB--EEEES-HHHHHHHHHSTTB---SSS-B-HHHHHHHHHHHHHT--GGG--SEEEEEEEESSPBPPEEEPGGGTT-HHHHHHTTEEEEEEE-TTT-PEEEEEEETTHHHIIIIIT-HHHHHHHHHHTS--TT--TT--S---PPEEEEEEEEESS---TTTTHHHHH-GGGEEEESSHHHHHHHHHHHHHHHHT-S--

Sequence (300 aa):
MSNPWYGERNKTQMQVVKDTITRVVKELENFKTGPDKKSRVALLTYNAYNAKFDKGAGRVKLYDYASEFSHTEASFESIVDKMFDKSVVEQKPHYASDYNKSQDIPLTDKYQEFIDILNSNKVMPARGGGTQSWLGLIAAAKEADKVKKEDRNPEQVFIILSDGADTDVQFPMGLNRNRSYRDKYDVVTKYYVDQYDGRTYYYQVYDKFLKSLVGEHGLCESLKKRISSKENKFQSEHAKLEGEKTKVTMGVIGVNYNVQKDDGFGECVGEKNIYHAKNGKDVYKYILNLINEETGRLKD

Organism: Vibrio parahaemolyticus (NCBI:txid670)

InterPro domains:
  IPR036465 von Willebrand factor A-like domain superfamily [G3DSA:3.40.50.410] (5-295)
  IPR036465 von Willebrand factor A-like domain superfamily [SSF53300] (13-200)